Protein AF-A0A7C6W5B9-F1 (afdb_monomer)

pLDDT: mean 75.53, std 19.05, range [43.19, 97.75]

Solvent-accessible surface area (backbone atoms only — not comparable to full-atom values): 11614 Å² total; per-residue (Å²): 135,64,72,66,62,56,50,54,54,49,52,54,52,53,54,51,54,59,56,53,76,75,72,80,80,60,72,69,59,54,54,63,59,46,51,58,51,52,50,50,36,52,52,55,50,45,54,50,34,77,73,42,44,74,67,72,43,78,47,70,82,40,88,80,36,64,61,34,25,36,38,34,16,67,92,60,45,35,30,38,50,50,70,41,83,43,54,42,74,35,38,70,44,73,48,80,45,71,65,60,42,79,44,77,35,62,42,41,34,38,37,40,34,82,85,74,56,70,49,78,42,79,51,92,65,96,72,87,64,64,68,79,68,40,71,54,76,49,80,56,95,66,31,45,34,44,34,42,39,41,66,68,44,78,44,63,32,34,32,41,40,36,33,36,78,36,96,89,61,36,69,47,78,48,79,56,42,74,43,60,68,63,49,51,51,53,51,51,55,48,50,54,43,33,55,51,49,75,71,50,78,87,126

Structure (mmCIF, N/CA/C/O backbone):
data_AF-A0A7C6W5B9-F1
#
_entry.id   AF-A0A7C6W5B9-F1
#
loop_
_atom_site.group_PDB
_atom_site.id
_atom_site.type_symbol
_atom_site.label_atom_id
_atom_site.label_alt_id
_atom_site.label_comp_id
_atom_site.label_asym_id
_atom_site.label_entity_id
_atom_site.label_seq_id
_atom_site.pdbx_PDB_ins_code
_atom_site.Cartn_x
_atom_site.Cartn_y
_atom_site.Cartn_z
_atom_site.occupancy
_atom_site.B_iso_or_equiv
_atom_site.auth_seq_id
_atom_site.auth_comp_id
_atom_site.auth_asym_id
_atom_site.auth_atom_id
_atom_site.pdbx_PDB_model_num
ATOM 1 N N . MET A 1 1 ? 31.243 2.107 0.094 1.00 45.06 1 MET A N 1
ATOM 2 C CA . MET A 1 1 ? 30.749 2.304 1.477 1.00 45.06 1 MET A CA 1
ATOM 3 C C . MET A 1 1 ? 29.937 1.080 1.867 1.00 45.06 1 MET A C 1
ATOM 5 O O . MET A 1 1 ? 29.116 0.644 1.075 1.00 45.06 1 MET A O 1
ATOM 9 N N . ASN A 1 2 ? 30.247 0.467 3.009 1.00 43.19 2 ASN A N 1
ATOM 10 C CA . ASN A 1 2 ? 29.773 -0.868 3.385 1.00 43.19 2 ASN A CA 1
ATOM 11 C C . ASN A 1 2 ? 28.322 -0.805 3.909 1.00 43.19 2 ASN A C 1
ATOM 13 O O . ASN A 1 2 ? 28.041 0.011 4.788 1.00 43.19 2 ASN A O 1
ATOM 17 N N . GLY A 1 3 ? 27.411 -1.650 3.405 1.00 44.72 3 GLY A N 1
ATOM 18 C CA . GLY A 1 3 ? 25.963 -1.594 3.705 1.00 44.72 3 GLY A CA 1
ATOM 19 C C . GLY A 1 3 ? 25.601 -1.665 5.197 1.00 44.72 3 GLY A C 1
ATOM 20 O O . GLY A 1 3 ? 24.577 -1.133 5.619 1.00 44.72 3 GLY A O 1
ATOM 21 N N . LYS A 1 4 ? 26.498 -2.220 6.017 1.00 48.28 4 LYS A N 1
ATOM 22 C CA . LYS A 1 4 ? 26.360 -2.315 7.476 1.00 48.28 4 LYS A CA 1
ATOM 23 C C . LYS A 1 4 ? 26.426 -0.953 8.184 1.00 48.28 4 LYS A C 1
ATOM 25 O O . LYS A 1 4 ? 25.617 -0.671 9.059 1.00 48.28 4 LYS A O 1
ATOM 30 N N . ALA A 1 5 ? 27.317 -0.061 7.740 1.00 45.84 5 ALA A N 1
ATOM 31 C CA . ALA A 1 5 ? 27.456 1.282 8.315 1.00 45.84 5 ALA A CA 1
ATOM 32 C C . ALA A 1 5 ? 26.236 2.174 8.009 1.00 45.84 5 ALA A C 1
ATOM 34 O O . ALA A 1 5 ? 25.881 3.056 8.791 1.00 45.84 5 ALA A O 1
ATOM 35 N N . MET A 1 6 ? 25.568 1.921 6.879 1.00 47.66 6 MET A N 1
ATOM 36 C CA . MET A 1 6 ? 24.353 2.629 6.475 1.00 47.66 6 MET A CA 1
ATOM 37 C C . MET A 1 6 ? 23.135 2.190 7.301 1.00 47.66 6 MET A C 1
ATOM 39 O O . MET A 1 6 ? 22.340 3.037 7.704 1.00 47.66 6 MET A O 1
ATOM 43 N N . GLN A 1 7 ? 23.023 0.893 7.615 1.00 52.72 7 GLN A N 1
ATOM 44 C CA . GLN A 1 7 ? 21.987 0.371 8.514 1.00 52.72 7 GLN A CA 1
ATOM 45 C C . GLN A 1 7 ? 22.158 0.877 9.951 1.00 52.72 7 GLN A C 1
ATOM 47 O O . GLN A 1 7 ? 21.201 1.384 10.529 1.00 52.72 7 GLN A O 1
ATOM 52 N N . GLU A 1 8 ? 23.376 0.848 10.498 1.00 57.69 8 GLU A N 1
ATOM 53 C CA . GLU A 1 8 ? 23.636 1.321 11.866 1.00 57.69 8 GLU A CA 1
ATOM 54 C C . GLU A 1 8 ? 23.373 2.826 12.034 1.00 57.69 8 GLU A C 1
ATOM 56 O O . GLU A 1 8 ? 22.834 3.264 13.052 1.00 57.69 8 GLU A O 1
ATOM 61 N N . SER A 1 9 ? 23.714 3.635 11.025 1.00 53.25 9 SER A N 1
ATOM 62 C CA . SER A 1 9 ? 23.425 5.076 11.026 1.00 53.25 9 SER A CA 1
ATOM 63 C C . SER A 1 9 ? 21.913 5.355 10.975 1.00 53.25 9 SER A C 1
ATOM 65 O O . SER A 1 9 ? 21.396 6.216 11.692 1.00 53.25 9 SER A O 1
ATOM 67 N N . ARG A 1 10 ? 21.178 4.560 10.187 1.00 59.75 10 ARG A N 1
ATOM 68 C CA . ARG A 1 10 ? 19.718 4.636 10.048 1.00 59.75 10 ARG A CA 1
ATOM 69 C C . ARG A 1 10 ? 18.989 4.222 11.329 1.00 59.75 10 ARG A C 1
ATOM 71 O O . ARG A 1 10 ? 18.052 4.905 11.742 1.00 59.75 10 ARG A O 1
ATOM 78 N N . GLU A 1 11 ? 19.426 3.151 11.986 1.00 61.22 11 GLU A N 1
ATOM 79 C CA . GLU A 1 11 ? 18.837 2.689 13.249 1.00 61.22 11 GLU A CA 1
ATOM 80 C C . GLU A 1 11 ? 19.049 3.693 14.383 1.00 61.22 11 GLU A C 1
ATOM 82 O O . GLU A 1 11 ? 18.100 4.008 15.107 1.00 61.22 11 GLU A O 1
ATOM 87 N N . LYS A 1 12 ? 20.250 4.276 14.490 1.00 60.62 12 LYS A N 1
ATOM 88 C CA . LYS A 1 12 ? 20.545 5.323 15.479 1.00 60.62 12 LYS A CA 1
ATOM 89 C C . LYS A 1 12 ? 19.676 6.568 15.274 1.00 60.62 12 LYS A C 1
ATOM 91 O O . LYS A 1 12 ? 19.125 7.087 16.245 1.00 60.62 12 LYS A O 1
ATOM 96 N N . GLY A 1 13 ? 19.484 7.003 14.025 1.00 57.84 13 GLY A N 1
ATOM 97 C CA . GLY A 1 13 ? 18.608 8.135 13.702 1.00 57.84 13 GLY A CA 1
ATOM 98 C C . GLY A 1 13 ? 17.137 7.876 14.050 1.00 57.84 13 GLY A C 1
ATOM 99 O O . GLY A 1 13 ? 16.478 8.718 14.661 1.00 57.84 13 GLY A O 1
ATOM 100 N N . LEU A 1 14 ? 16.621 6.684 13.735 1.00 57.47 14 LEU A N 1
ATOM 101 C CA . LEU A 1 14 ? 15.233 6.308 14.028 1.00 57.47 14 LEU A CA 1
ATOM 102 C C . LEU A 1 14 ? 14.966 6.145 15.531 1.00 57.47 14 LEU A C 1
ATOM 104 O O . LEU A 1 14 ? 13.895 6.534 16.002 1.00 57.47 14 LEU A O 1
ATOM 108 N N . GLN A 1 15 ? 15.918 5.598 16.293 1.00 61.50 15 GLN A N 1
ATOM 109 C CA . GLN A 1 15 ? 15.801 5.480 17.751 1.00 61.50 15 GLN A CA 1
ATOM 110 C C . GLN A 1 15 ? 15.785 6.856 18.433 1.00 61.50 15 GLN A C 1
ATOM 112 O O . GLN A 1 15 ? 14.965 7.085 19.323 1.00 61.50 15 GLN A O 1
ATOM 117 N N . GLN A 1 16 ? 16.602 7.806 17.968 1.00 57.31 16 GLN A N 1
ATOM 118 C CA . GLN A 1 16 ? 16.617 9.169 18.510 1.00 57.31 16 GLN A CA 1
ATOM 119 C C . GLN A 1 16 ? 15.332 9.944 18.174 1.00 57.31 16 GLN A C 1
ATOM 121 O O . GLN A 1 16 ? 14.784 10.616 19.043 1.00 57.31 16 GLN A O 1
ATOM 126 N N . ILE A 1 17 ? 14.760 9.777 16.975 1.00 56.44 17 ILE A N 1
ATOM 127 C CA . ILE A 1 17 ? 13.457 10.378 16.618 1.00 56.44 17 ILE A CA 1
ATOM 128 C C . ILE A 1 17 ? 12.305 9.794 17.454 1.00 56.44 17 ILE A C 1
ATOM 130 O O . ILE A 1 17 ? 11.390 10.525 17.841 1.00 56.44 17 ILE A O 1
ATOM 134 N N . LYS A 1 18 ? 12.340 8.491 17.770 1.00 58.09 18 LYS A N 1
ATOM 135 C CA . LYS A 1 18 ? 11.359 7.866 18.675 1.00 58.09 18 LYS A CA 1
ATOM 136 C C . LYS A 1 18 ? 11.446 8.442 20.094 1.00 58.09 18 LYS A C 1
ATOM 138 O O . LYS A 1 18 ? 10.404 8.681 20.692 1.00 58.09 18 LYS A O 1
ATOM 143 N N . ALA A 1 19 ? 12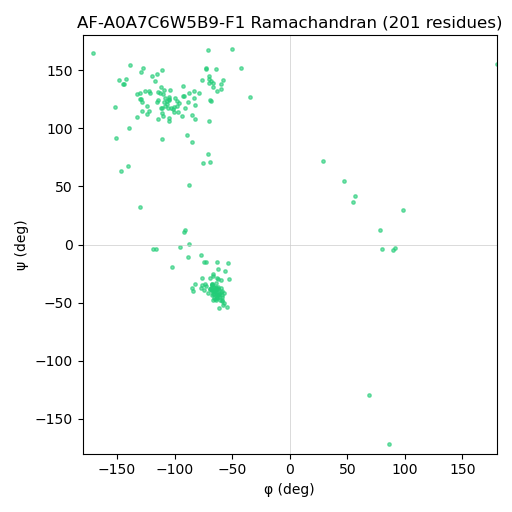.650 8.732 20.592 1.00 53.47 19 ALA A N 1
ATOM 144 C CA . ALA A 1 19 ? 12.842 9.407 21.877 1.00 53.47 19 ALA A CA 1
ATOM 145 C C . ALA A 1 19 ? 12.357 10.875 21.859 1.00 53.47 19 ALA A C 1
ATOM 147 O O . ALA A 1 19 ? 11.793 11.345 22.844 1.00 53.47 19 ALA A O 1
ATOM 148 N N . ILE A 1 20 ? 12.486 11.577 20.724 1.00 54.56 20 ILE A N 1
ATOM 149 C CA . ILE A 1 20 ? 12.030 12.970 20.545 1.00 54.56 20 ILE A CA 1
ATOM 150 C C . ILE A 1 20 ? 10.502 13.115 20.661 1.00 54.56 20 ILE A C 1
ATOM 152 O O . ILE A 1 20 ? 10.025 14.097 21.231 1.00 54.56 20 ILE A O 1
ATOM 156 N N . LYS A 1 21 ? 9.717 12.138 20.180 1.00 54.75 21 LYS A N 1
ATOM 157 C CA . LYS A 1 21 ? 8.243 12.162 20.297 1.00 54.75 21 LYS A CA 1
ATOM 158 C C . LYS A 1 21 ? 7.735 12.125 21.747 1.00 54.75 21 LYS A C 1
ATOM 160 O O . LYS A 1 21 ? 6.582 12.475 21.973 1.00 54.75 21 LYS A O 1
ATOM 165 N N . ASN A 1 22 ? 8.589 11.769 22.709 1.00 55.00 22 ASN A N 1
ATOM 166 C CA . ASN A 1 22 ? 8.241 11.685 24.129 1.00 55.00 22 ASN A CA 1
ATOM 167 C C . ASN A 1 22 ? 8.499 12.988 24.920 1.00 55.00 22 ASN A C 1
ATOM 169 O O . ASN A 1 22 ? 8.357 12.984 26.138 1.00 55.00 22 ASN A O 1
ATOM 173 N N . GLY A 1 23 ? 8.787 14.112 24.244 1.00 53.09 23 GLY A N 1
ATOM 174 C CA . GLY A 1 23 ? 8.420 15.437 24.766 1.00 53.09 23 GLY A CA 1
ATOM 175 C C . GLY A 1 23 ? 9.480 16.266 25.497 1.00 53.09 23 GLY A C 1
ATOM 176 O O . GLY A 1 23 ? 9.105 17.086 26.332 1.00 53.09 23 GLY A O 1
ATOM 177 N N . THR A 1 24 ? 10.776 16.142 25.183 1.00 52.53 24 THR A N 1
ATOM 178 C CA . THR A 1 24 ? 11.797 16.946 25.893 1.00 52.53 24 THR A CA 1
ATOM 179 C C . THR A 1 24 ? 13.001 17.354 25.033 1.00 52.53 24 THR A C 1
ATOM 181 O O . THR A 1 24 ? 14.118 16.957 25.333 1.00 52.53 24 THR A O 1
ATOM 184 N N . TYR A 1 25 ? 12.835 18.158 23.971 1.00 52.78 25 TYR A N 1
ATOM 185 C CA . TYR A 1 25 ? 13.999 18.659 23.207 1.00 52.78 25 TYR A CA 1
ATOM 186 C C . TYR A 1 25 ? 13.872 20.106 22.701 1.00 52.78 25 TYR A C 1
ATOM 188 O O . TYR A 1 25 ? 12.803 20.546 22.283 1.00 52.78 25 TYR A O 1
ATOM 196 N N . LYS A 1 26 ? 14.999 20.841 22.735 1.00 55.78 26 LYS A N 1
ATOM 197 C CA . LYS A 1 26 ? 15.154 22.220 22.232 1.00 55.78 26 LYS A CA 1
ATOM 198 C C . LYS A 1 26 ? 15.250 22.224 20.697 1.00 55.78 26 LYS A C 1
ATOM 200 O O . LYS A 1 26 ? 15.905 21.371 20.103 1.00 55.78 26 LYS A O 1
ATOM 205 N N . GLU A 1 27 ? 14.633 23.212 20.051 1.00 48.53 27 GLU A N 1
ATOM 206 C CA . GLU A 1 27 ? 14.457 23.325 18.588 1.00 48.53 27 GLU A CA 1
ATOM 207 C C . GLU A 1 27 ? 15.756 23.188 17.756 1.00 48.53 27 GLU A C 1
ATOM 209 O O . GLU A 1 27 ? 15.744 22.691 16.627 1.00 48.53 27 GLU A O 1
ATOM 214 N N . THR A 1 28 ? 16.901 23.585 18.312 1.00 48.34 28 THR A N 1
ATOM 215 C CA . THR A 1 28 ? 18.229 23.464 17.691 1.00 48.34 28 THR A CA 1
ATOM 216 C C . THR A 1 28 ? 18.700 22.018 17.536 1.00 48.34 28 THR A C 1
ATOM 218 O O . THR A 1 28 ? 19.258 21.674 16.494 1.00 48.34 28 THR A O 1
ATOM 221 N N . GLU A 1 29 ? 18.435 21.149 18.512 1.00 50.84 29 GLU A N 1
ATOM 222 C CA . GLU A 1 29 ? 18.808 19.728 18.446 1.00 50.84 29 GLU A CA 1
ATOM 223 C C . GLU A 1 29 ? 17.908 18.971 17.462 1.00 50.84 29 GLU A C 1
ATOM 225 O O . GLU A 1 29 ? 18.395 18.166 16.668 1.00 50.84 29 GLU A O 1
ATOM 230 N N . TYR A 1 30 ? 16.621 19.328 17.387 1.00 52.91 30 TYR A N 1
ATOM 231 C CA . TYR A 1 30 ? 15.712 18.810 16.360 1.00 52.91 30 TYR A CA 1
ATOM 232 C C . TYR A 1 30 ? 16.203 19.138 14.941 1.00 52.91 30 TYR A C 1
ATOM 234 O O . TYR A 1 30 ? 16.235 18.265 14.070 1.00 52.91 30 TYR A O 1
ATOM 242 N N . LYS A 1 31 ? 16.644 20.380 14.697 1.00 54.28 31 LYS A N 1
ATOM 243 C CA . LYS A 1 31 ? 17.213 20.802 13.402 1.00 54.28 31 LYS A CA 1
ATOM 244 C C . LYS A 1 31 ? 18.511 20.055 13.067 1.00 54.28 31 LYS A C 1
ATOM 246 O O . LYS A 1 31 ? 18.766 19.781 11.897 1.00 54.28 31 LYS A O 1
ATOM 251 N N . MET A 1 32 ? 19.317 19.700 14.067 1.00 53.91 32 MET A N 1
ATOM 252 C CA . MET A 1 32 ? 20.585 18.990 13.869 1.00 53.91 32 MET A CA 1
ATOM 253 C C . MET A 1 32 ? 20.388 17.497 13.558 1.00 53.91 32 MET A C 1
ATOM 255 O O . MET A 1 32 ? 21.118 16.961 12.731 1.00 53.91 32 MET A O 1
ATOM 259 N N . VAL A 1 33 ? 19.370 16.853 14.142 1.00 57.16 33 VAL A N 1
ATOM 260 C CA . VAL A 1 33 ? 19.027 15.434 13.902 1.00 57.16 33 VAL A CA 1
ATOM 261 C C . VAL A 1 33 ? 18.182 15.242 12.631 1.00 57.16 33 VAL A C 1
ATOM 263 O O . VAL A 1 33 ? 18.349 14.258 11.911 1.00 57.16 33 VAL A O 1
ATOM 266 N N . SER A 1 34 ? 17.303 16.191 12.296 1.00 58.12 34 SER A N 1
ATOM 267 C CA . SER A 1 34 ? 16.452 16.117 11.093 1.00 58.12 34 SER A CA 1
ATOM 268 C C . SER A 1 34 ? 17.211 16.369 9.787 1.00 58.12 34 SER A C 1
ATOM 270 O O . SER A 1 34 ? 16.910 15.731 8.781 1.00 58.12 34 SER A O 1
ATOM 272 N N . ARG A 1 35 ? 18.229 17.241 9.782 1.00 60.31 35 ARG A N 1
ATOM 273 C CA . ARG A 1 35 ? 19.073 17.517 8.602 1.00 60.31 35 ARG A CA 1
ATOM 274 C C . ARG A 1 35 ? 19.713 16.266 7.978 1.00 60.31 35 ARG A C 1
ATOM 276 O O . ARG A 1 35 ? 19.517 16.064 6.778 1.00 60.31 35 ARG A O 1
ATOM 283 N N . PRO A 1 36 ? 20.440 15.411 8.724 1.00 62.09 36 PRO A N 1
ATOM 284 C CA . PRO A 1 36 ? 21.018 14.198 8.158 1.00 62.09 36 PRO A CA 1
ATOM 285 C C . PRO A 1 36 ? 19.932 13.217 7.703 1.00 62.09 36 PRO A C 1
ATOM 287 O O . PRO A 1 36 ? 20.059 12.641 6.627 1.00 62.09 36 PRO A O 1
ATOM 290 N N . TYR A 1 37 ? 18.822 13.094 8.437 1.00 62.19 37 TYR A N 1
ATOM 291 C CA . TYR A 1 37 ? 17.696 12.242 8.040 1.00 62.19 37 TYR A CA 1
ATOM 292 C C . TYR A 1 37 ? 17.077 12.674 6.697 1.00 62.19 37 TYR A C 1
ATOM 294 O O . TYR A 1 37 ? 16.932 11.857 5.790 1.00 62.19 37 TYR A O 1
ATOM 302 N N . ILE A 1 38 ? 16.810 13.974 6.525 1.00 70.12 38 ILE A N 1
ATOM 303 C CA . ILE A 1 38 ? 16.313 14.545 5.264 1.00 70.12 38 ILE A CA 1
ATOM 304 C C . ILE A 1 38 ? 17.336 14.352 4.138 1.00 70.12 38 ILE A C 1
ATOM 306 O O . ILE A 1 38 ? 16.943 14.038 3.018 1.00 70.12 38 ILE A O 1
ATOM 310 N N . SER A 1 39 ? 18.638 14.482 4.421 1.00 75.19 39 SER A N 1
ATOM 311 C CA . SER A 1 39 ? 19.681 14.255 3.409 1.00 75.19 39 SER A CA 1
ATOM 312 C C . SER A 1 39 ? 19.790 12.793 2.963 1.00 75.19 39 SER A C 1
ATOM 314 O O . SER A 1 39 ? 20.033 12.525 1.790 1.00 75.19 39 SER A O 1
ATOM 316 N N . VAL A 1 40 ? 19.572 11.835 3.871 1.00 82.00 40 VAL A N 1
ATOM 317 C CA . VAL A 1 40 ? 19.567 10.405 3.535 1.00 82.00 40 VAL A CA 1
ATOM 318 C C . VAL A 1 40 ? 18.323 10.065 2.723 1.00 82.00 40 VAL A C 1
ATOM 320 O O . VAL A 1 40 ? 18.426 9.346 1.729 1.00 82.00 40 VAL A O 1
ATOM 323 N N . TYR A 1 41 ? 17.165 10.610 3.106 1.00 85.88 41 TYR A N 1
ATOM 324 C CA . TYR A 1 41 ? 15.931 10.484 2.337 1.00 85.88 41 TYR A CA 1
ATOM 325 C C . TYR A 1 41 ? 16.100 11.029 0.916 1.00 85.88 41 TYR A C 1
ATOM 327 O O . TYR A 1 41 ? 15.844 10.308 -0.046 1.00 85.88 41 TYR A O 1
ATOM 335 N N . SER A 1 42 ? 16.584 12.265 0.766 1.00 85.62 42 SER A N 1
ATOM 336 C CA . SER A 1 42 ? 16.725 12.897 -0.547 1.00 85.62 42 SER A CA 1
ATOM 337 C C . SER A 1 42 ? 17.740 12.173 -1.431 1.00 85.62 42 SER A C 1
ATOM 339 O O . SER A 1 42 ? 17.463 11.960 -2.609 1.00 85.62 42 SER A O 1
ATOM 341 N N . ALA A 1 43 ? 18.865 11.719 -0.868 1.00 87.25 43 ALA A N 1
ATOM 342 C CA . ALA A 1 43 ? 19.846 10.915 -1.591 1.00 87.25 43 ALA A CA 1
ATOM 343 C C . ALA A 1 43 ? 19.258 9.569 -2.042 1.00 87.25 43 ALA A C 1
ATOM 345 O O . ALA A 1 43 ? 19.392 9.193 -3.203 1.00 87.25 43 ALA A O 1
ATOM 346 N N . SER A 1 44 ? 18.555 8.866 -1.152 1.00 88.00 44 SER A N 1
ATOM 347 C CA . SER A 1 44 ? 17.940 7.571 -1.471 1.00 88.00 44 SER A CA 1
ATOM 348 C C . SER A 1 44 ? 16.824 7.718 -2.509 1.00 88.00 44 SER A C 1
ATOM 350 O O . SER A 1 44 ? 16.725 6.922 -3.438 1.00 88.00 44 SER A O 1
ATOM 352 N N . ARG A 1 45 ? 16.019 8.781 -2.406 1.00 90.75 45 ARG A N 1
ATOM 353 C CA . ARG A 1 45 ? 14.975 9.099 -3.383 1.00 90.75 45 ARG A CA 1
ATOM 354 C C . ARG A 1 45 ? 15.582 9.459 -4.735 1.00 90.75 45 ARG A C 1
ATOM 356 O O . ARG A 1 45 ? 15.080 9.005 -5.756 1.00 90.75 45 ARG A O 1
ATOM 363 N N . LYS A 1 46 ? 16.692 10.204 -4.748 1.00 91.69 46 LYS A N 1
ATOM 364 C CA . LYS A 1 46 ? 17.438 10.502 -5.973 1.00 91.69 46 LYS A CA 1
ATOM 365 C C . LYS A 1 46 ? 17.925 9.228 -6.665 1.00 91.69 46 LYS A C 1
ATOM 367 O O . LYS A 1 46 ? 17.785 9.135 -7.873 1.00 91.69 46 LYS A O 1
ATOM 372 N N . VAL A 1 47 ? 18.405 8.226 -5.923 1.00 93.38 47 VAL A N 1
ATOM 373 C CA . VAL A 1 47 ? 18.792 6.927 -6.507 1.00 93.38 47 VAL A CA 1
ATOM 374 C C . VAL A 1 47 ? 17.618 6.255 -7.227 1.00 93.38 47 VAL A C 1
ATOM 376 O O . VAL A 1 47 ? 17.811 5.700 -8.305 1.00 93.38 47 VAL A O 1
ATOM 379 N N . LEU A 1 48 ? 16.402 6.319 -6.673 1.00 94.00 48 LEU A N 1
ATOM 380 C CA . LEU A 1 48 ? 15.213 5.780 -7.344 1.00 94.00 48 LEU A CA 1
ATOM 381 C C . LE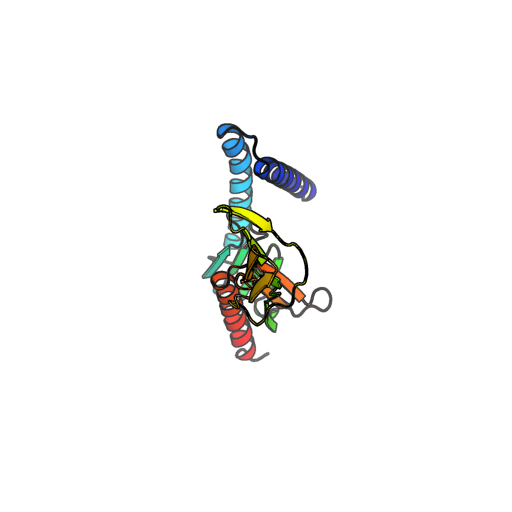U A 1 48 ? 14.874 6.559 -8.619 1.00 94.00 48 LEU A C 1
ATOM 383 O O . LEU A 1 48 ? 14.587 5.939 -9.636 1.00 94.00 48 LEU A O 1
ATOM 387 N N . ILE A 1 49 ? 14.953 7.891 -8.581 1.00 94.94 49 ILE A N 1
ATOM 388 C CA . ILE A 1 49 ? 14.680 8.752 -9.743 1.00 94.94 49 ILE A CA 1
ATOM 389 C C . ILE A 1 49 ? 15.713 8.526 -10.846 1.00 94.94 49 ILE A C 1
ATOM 391 O O . ILE A 1 49 ? 15.355 8.313 -12.000 1.00 94.94 49 ILE A O 1
ATOM 395 N N . ASP A 1 50 ? 16.997 8.496 -10.490 1.00 95.19 50 ASP A N 1
ATOM 396 C CA . ASP A 1 50 ? 18.084 8.252 -11.437 1.00 95.19 50 ASP A CA 1
ATOM 397 C C . ASP A 1 50 ? 17.956 6.846 -12.073 1.00 95.19 50 ASP A C 1
ATOM 399 O O . ASP A 1 50 ? 18.354 6.646 -13.219 1.00 95.19 50 ASP A O 1
ATOM 403 N N . LYS A 1 51 ? 17.371 5.870 -11.356 1.00 95.50 51 LYS A N 1
ATOM 404 C CA . LYS A 1 51 ? 17.161 4.492 -11.837 1.00 95.50 51 LYS A CA 1
ATOM 405 C C . LYS A 1 51 ? 15.888 4.312 -12.673 1.00 95.50 51 LYS A C 1
ATOM 407 O O . LYS A 1 51 ? 15.903 3.547 -13.634 1.00 95.50 51 LYS A O 1
ATOM 412 N N . TYR A 1 52 ? 14.785 4.949 -12.285 1.00 96.44 52 TYR A N 1
ATOM 413 C CA . TYR A 1 52 ? 13.441 4.659 -12.804 1.00 96.44 52 TYR A CA 1
ATOM 414 C C . TYR A 1 52 ? 12.761 5.825 -13.518 1.00 96.44 52 TYR A C 1
ATOM 416 O O . TYR A 1 52 ? 11.686 5.626 -14.093 1.00 96.44 52 TYR A O 1
ATOM 424 N N . GLY A 1 53 ? 13.396 6.996 -13.527 1.00 95.19 53 GLY A N 1
ATOM 425 C CA . GLY A 1 53 ? 12.856 8.242 -14.052 1.00 95.19 53 GLY A CA 1
ATOM 426 C C . GLY A 1 53 ? 12.017 9.002 -13.026 1.00 95.19 53 GLY A C 1
ATOM 427 O O . GLY A 1 53 ? 11.959 8.659 -11.844 1.00 95.19 53 GLY A O 1
ATOM 428 N N . GLU A 1 54 ? 11.355 10.058 -13.492 1.00 95.69 54 GLU A N 1
ATOM 429 C CA . GLU A 1 54 ? 10.485 10.866 -12.639 1.00 95.69 54 GLU A CA 1
ATOM 430 C C . GLU A 1 54 ? 9.255 10.065 -12.165 1.00 95.69 54 GLU A C 1
ATOM 432 O O . GLU A 1 54 ? 8.622 9.371 -12.970 1.00 95.69 54 GLU A O 1
ATOM 437 N N . PRO A 1 55 ? 8.883 10.149 -10.873 1.00 96.38 55 PRO A N 1
ATOM 438 C CA . PRO A 1 55 ? 7.680 9.512 -10.361 1.00 96.38 55 PRO A CA 1
ATOM 439 C C . PRO A 1 55 ? 6.414 10.083 -10.998 1.00 96.38 55 PRO A C 1
ATOM 441 O O . PRO A 1 55 ? 6.189 11.292 -10.986 1.00 96.38 55 PRO A O 1
ATOM 444 N N . THR A 1 56 ? 5.520 9.207 -11.443 1.00 97.06 56 THR A N 1
ATOM 445 C CA . THR A 1 56 ? 4.179 9.591 -11.909 1.00 97.06 56 THR A CA 1
ATOM 446 C C . THR A 1 56 ? 3.253 9.891 -10.733 1.00 97.06 56 THR A C 1
ATOM 448 O O . THR A 1 56 ? 2.414 10.787 -10.790 1.00 97.06 56 THR A O 1
ATOM 451 N N . LYS A 1 57 ? 3.392 9.123 -9.648 1.00 96.50 57 LYS A N 1
ATOM 452 C CA . LYS A 1 57 ? 2.595 9.275 -8.429 1.00 96.50 57 LYS A CA 1
ATOM 453 C C . LYS A 1 57 ? 3.460 8.974 -7.213 1.00 96.50 57 LYS A C 1
ATOM 455 O O . LYS A 1 57 ? 4.249 8.033 -7.222 1.00 96.50 57 LYS A O 1
ATOM 460 N N . THR A 1 58 ? 3.312 9.775 -6.165 1.00 96.31 58 THR A N 1
ATOM 461 C CA . THR A 1 58 ? 3.909 9.539 -4.846 1.00 96.31 58 THR A CA 1
ATOM 462 C C . THR A 1 58 ? 2.810 9.680 -3.801 1.00 96.31 58 THR A C 1
ATOM 464 O O . THR A 1 58 ? 2.071 10.661 -3.833 1.00 96.31 58 THR A O 1
ATOM 467 N N . ILE A 1 59 ? 2.698 8.703 -2.907 1.00 95.25 59 ILE A N 1
ATOM 468 C CA . ILE A 1 59 ? 1.784 8.702 -1.764 1.00 95.25 59 ILE A CA 1
ATOM 469 C C . ILE A 1 59 ? 2.639 8.497 -0.513 1.00 95.25 59 ILE A C 1
ATOM 471 O O . ILE A 1 59 ? 3.318 7.476 -0.392 1.00 95.25 59 ILE A O 1
ATOM 475 N N . SER A 1 60 ? 2.620 9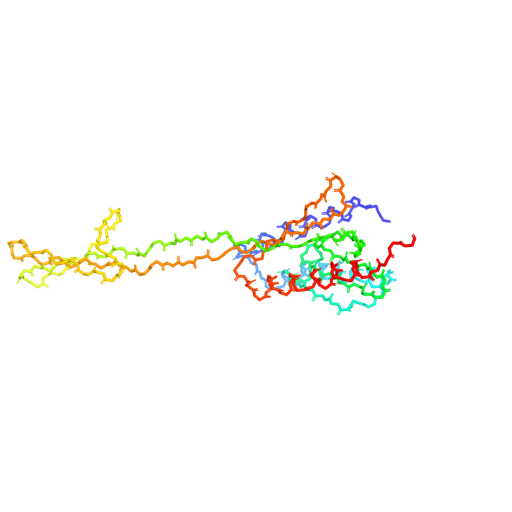.456 0.409 1.00 92.62 60 SER A N 1
ATOM 476 C CA . SER A 1 60 ? 3.409 9.403 1.644 1.00 92.62 60 SER A CA 1
ATOM 477 C C . SER A 1 60 ? 2.510 9.097 2.837 1.00 92.62 60 SER A C 1
ATOM 479 O O . SER A 1 60 ? 1.657 9.903 3.190 1.00 92.62 60 SER A O 1
ATOM 481 N N . LEU A 1 61 ? 2.745 7.963 3.500 1.00 89.06 61 LEU A N 1
ATOM 482 C CA . LEU A 1 61 ? 2.118 7.627 4.782 1.00 89.06 61 LEU A CA 1
ATOM 483 C C . LEU A 1 61 ? 2.775 8.407 5.927 1.00 89.06 61 LEU A C 1
ATOM 485 O O . LEU A 1 61 ? 2.156 8.711 6.945 1.00 89.06 61 LEU A O 1
ATOM 489 N N . LYS A 1 62 ? 4.060 8.736 5.765 1.00 84.94 62 LYS A N 1
ATOM 490 C CA . LYS A 1 62 ? 4.821 9.573 6.688 1.00 84.94 62 LYS A CA 1
ATOM 491 C C . LYS A 1 62 ? 5.813 10.422 5.905 1.00 84.94 62 LYS A C 1
ATOM 493 O O . LYS A 1 62 ? 6.465 9.943 4.985 1.00 84.94 62 LYS A O 1
ATOM 498 N N . ALA A 1 63 ? 5.937 11.686 6.299 1.00 78.06 63 ALA A N 1
ATOM 499 C CA . ALA A 1 63 ? 6.808 12.635 5.620 1.00 78.06 63 ALA A CA 1
ATOM 500 C C . ALA A 1 63 ? 8.280 12.185 5.618 1.00 78.06 63 ALA A C 1
ATOM 502 O O . ALA A 1 63 ? 8.834 11.831 6.667 1.00 78.06 63 ALA A O 1
ATOM 503 N N . SER A 1 64 ? 8.909 12.282 4.444 1.00 77.62 64 SER A N 1
ATOM 504 C CA . SER A 1 64 ? 10.343 12.063 4.225 1.00 77.62 64 SER A CA 1
ATOM 505 C C . SER A 1 64 ? 10.830 10.682 4.676 1.00 77.62 64 SER A C 1
ATOM 507 O O . SER A 1 64 ? 11.877 10.559 5.314 1.00 77.62 64 SER A O 1
ATOM 509 N N . ASP A 1 65 ? 10.056 9.635 4.399 1.00 84.44 65 ASP A N 1
ATOM 510 C CA . ASP A 1 65 ? 10.359 8.272 4.834 1.00 84.44 65 ASP A CA 1
ATOM 511 C C . ASP A 1 65 ? 10.025 7.276 3.718 1.00 84.44 65 ASP A C 1
ATOM 513 O O . ASP A 1 65 ? 8.871 6.911 3.522 1.00 84.44 65 ASP A O 1
ATOM 517 N N . LEU A 1 66 ? 11.046 6.820 2.981 1.00 87.12 66 LEU A N 1
ATOM 518 C CA . LEU A 1 66 ? 10.864 5.875 1.868 1.00 87.12 66 LEU A CA 1
ATOM 519 C C . LEU A 1 66 ? 10.285 4.524 2.313 1.00 87.12 66 LEU A C 1
ATOM 521 O O . LEU A 1 66 ? 9.713 3.801 1.501 1.00 87.12 66 LEU A O 1
ATOM 525 N N . GLU A 1 67 ? 10.412 4.169 3.591 1.00 88.75 67 GLU A N 1
ATOM 526 C CA . GLU A 1 67 ? 9.802 2.961 4.161 1.00 88.75 67 GLU A CA 1
ATOM 527 C C . GLU A 1 67 ? 8.303 3.144 4.422 1.00 88.75 67 GLU A C 1
ATOM 529 O O . GLU A 1 67 ? 7.599 2.198 4.763 1.00 88.75 67 GLU A O 1
ATOM 534 N N . GLN A 1 68 ? 7.811 4.372 4.284 1.00 90.75 68 GLN A N 1
ATOM 535 C CA . GLN A 1 68 ? 6.431 4.796 4.489 1.00 90.75 68 GLN A CA 1
ATOM 536 C C . GLN A 1 68 ? 5.947 5.612 3.280 1.00 90.75 68 GLN A C 1
ATOM 538 O O . GLN A 1 68 ? 5.135 6.525 3.415 1.00 90.75 68 GLN A O 1
ATOM 543 N N . GLU A 1 69 ? 6.450 5.285 2.089 1.00 93.56 69 GLU A N 1
ATOM 544 C CA . GLU A 1 69 ? 6.043 5.884 0.821 1.00 93.56 69 GLU A CA 1
ATOM 545 C C . GLU A 1 69 ? 5.707 4.808 -0.209 1.00 93.56 69 GLU A C 1
ATOM 547 O O . GLU A 1 69 ? 6.302 3.727 -0.240 1.00 93.56 69 GLU A O 1
ATOM 552 N N . ILE A 1 70 ? 4.763 5.149 -1.080 1.00 96.75 70 ILE A N 1
ATOM 553 C CA . ILE A 1 70 ? 4.445 4.416 -2.297 1.00 96.75 70 ILE A CA 1
ATOM 554 C C . ILE A 1 70 ? 4.775 5.325 -3.474 1.00 96.75 70 ILE A C 1
ATOM 556 O O . ILE A 1 70 ? 4.254 6.436 -3.568 1.00 96.75 70 ILE A O 1
ATOM 560 N N . ILE A 1 71 ? 5.647 4.872 -4.370 1.00 97.44 71 ILE A N 1
ATOM 561 C CA . ILE A 1 71 ? 6.128 5.664 -5.503 1.00 97.44 71 ILE A CA 1
ATOM 562 C C . ILE A 1 71 ? 5.953 4.849 -6.778 1.00 97.44 71 ILE A C 1
ATOM 564 O O . ILE A 1 71 ? 6.582 3.807 -6.944 1.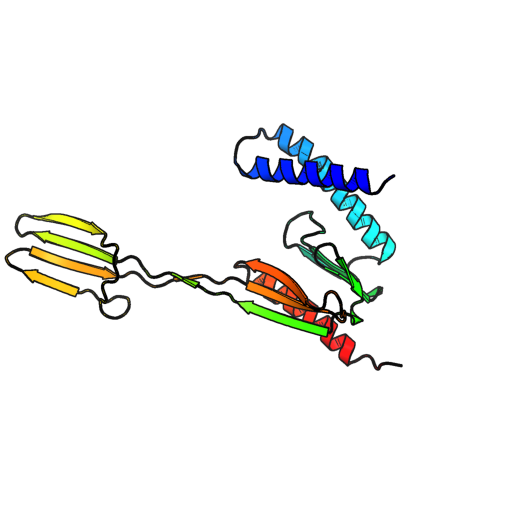00 97.44 71 ILE A O 1
ATOM 568 N N . ALA A 1 72 ? 5.097 5.320 -7.680 1.00 97.62 72 ALA A N 1
ATOM 569 C CA . ALA A 1 72 ? 4.845 4.677 -8.961 1.00 97.62 72 ALA A CA 1
ATOM 570 C C . ALA A 1 72 ? 5.631 5.376 -10.075 1.00 97.62 72 ALA A C 1
ATOM 572 O O . ALA A 1 72 ? 5.487 6.583 -10.286 1.00 97.62 72 ALA A O 1
ATOM 573 N N . PHE A 1 73 ? 6.417 4.595 -10.811 1.00 97.50 73 PHE A N 1
ATOM 574 C CA . PHE A 1 73 ? 7.187 5.024 -11.972 1.00 97.50 73 PHE A CA 1
ATOM 575 C C . PHE A 1 73 ? 6.574 4.382 -13.220 1.00 97.50 73 PHE A C 1
ATOM 577 O O . PHE A 1 73 ? 6.910 3.257 -13.592 1.00 97.50 73 PHE A O 1
ATOM 584 N N . GLU A 1 74 ? 5.618 5.071 -13.850 1.00 93.88 74 GLU A N 1
ATOM 585 C CA . GLU A 1 74 ? 4.851 4.508 -14.970 1.00 93.88 74 GLU A CA 1
ATOM 586 C C . GLU A 1 74 ? 5.741 4.180 -16.173 1.00 93.88 74 GLU A C 1
ATOM 588 O O . GLU A 1 74 ? 5.617 3.099 -16.746 1.00 93.88 74 GLU A O 1
ATOM 593 N N . ALA A 1 75 ? 6.678 5.072 -16.512 1.00 92.88 75 ALA A N 1
ATOM 594 C CA . ALA A 1 75 ? 7.560 4.913 -17.668 1.00 92.88 75 ALA A CA 1
ATOM 595 C C . ALA A 1 75 ? 8.421 3.639 -17.593 1.00 92.88 75 ALA A C 1
ATOM 597 O O . ALA A 1 75 ? 8.630 2.973 -18.604 1.00 92.88 75 ALA A O 1
ATOM 598 N N . SER A 1 76 ? 8.886 3.276 -16.395 1.00 95.56 76 SER A N 1
ATOM 599 C CA . SER A 1 76 ? 9.705 2.080 -16.160 1.00 95.56 76 SER A CA 1
ATOM 600 C C . SER A 1 76 ? 8.894 0.861 -15.706 1.00 95.56 76 SER A C 1
ATOM 602 O O . SER A 1 76 ? 9.466 -0.215 -15.540 1.00 95.56 76 SER A O 1
ATOM 604 N N . LYS A 1 77 ? 7.570 0.995 -15.529 1.00 96.12 77 LYS A N 1
ATOM 605 C CA . LYS A 1 77 ? 6.670 -0.049 -15.001 1.00 96.12 77 LYS A CA 1
ATOM 606 C C . LYS A 1 77 ? 7.122 -0.593 -13.636 1.00 96.12 77 LYS A C 1
ATOM 608 O O . LYS A 1 77 ? 6.982 -1.784 -13.347 1.00 96.12 77 LYS A O 1
ATOM 613 N N . ARG A 1 78 ? 7.672 0.278 -12.785 1.00 97.62 78 ARG A N 1
ATOM 614 C CA . ARG A 1 78 ? 8.164 -0.062 -11.439 1.00 97.62 78 ARG A CA 1
ATOM 615 C C . ARG A 1 78 ? 7.350 0.635 -10.368 1.00 97.62 78 ARG A C 1
ATOM 617 O O . ARG A 1 78 ? 6.905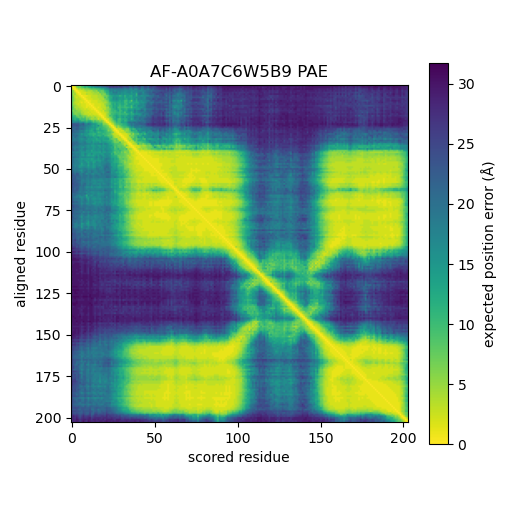 1.769 -10.548 1.00 97.62 78 ARG A O 1
ATOM 624 N N . ILE A 1 79 ? 7.191 -0.024 -9.229 1.00 97.75 79 ILE A N 1
ATOM 625 C CA . ILE A 1 79 ? 6.565 0.572 -8.055 1.00 97.75 79 ILE A CA 1
ATOM 626 C C . ILE A 1 79 ? 7.404 0.297 -6.811 1.00 97.75 79 ILE A C 1
ATOM 628 O O . ILE A 1 79 ? 7.793 -0.833 -6.526 1.00 97.75 79 ILE A O 1
ATOM 632 N N . TRP A 1 80 ? 7.683 1.361 -6.069 1.00 97.19 80 TRP A N 1
ATOM 633 C CA . TRP A 1 80 ? 8.242 1.295 -4.731 1.00 97.19 80 TRP A CA 1
ATOM 634 C C . TRP A 1 80 ? 7.094 1.281 -3.729 1.00 97.19 80 TRP A C 1
ATOM 636 O O . TRP A 1 80 ? 6.230 2.154 -3.788 1.00 97.19 80 TRP A O 1
ATOM 646 N N . ILE A 1 81 ? 7.068 0.317 -2.816 1.00 96.06 81 ILE A N 1
ATOM 647 C CA . ILE A 1 81 ? 6.035 0.196 -1.789 1.00 96.06 81 ILE A CA 1
ATOM 648 C C . ILE A 1 81 ? 6.718 -0.050 -0.447 1.00 96.06 81 ILE A C 1
ATOM 650 O O . ILE A 1 81 ? 7.272 -1.125 -0.219 1.00 96.06 81 ILE A O 1
ATOM 654 N N . CYS A 1 82 ? 6.678 0.947 0.439 1.00 93.00 82 CYS A N 1
ATOM 655 C CA . CYS A 1 82 ? 7.141 0.854 1.826 1.00 93.00 82 CYS A CA 1
ATOM 656 C C . CYS A 1 82 ? 8.524 0.191 1.966 1.00 93.00 82 CYS A C 1
ATOM 658 O O . CYS A 1 82 ? 8.679 -0.807 2.670 1.00 93.00 82 CYS A O 1
ATOM 660 N N . GLY A 1 83 ? 9.523 0.717 1.252 1.00 91.38 83 GLY A N 1
ATOM 661 C CA . GLY A 1 83 ? 10.904 0.226 1.329 1.00 91.38 83 GLY A CA 1
ATOM 662 C C . GLY A 1 83 ? 11.263 -0.888 0.343 1.00 91.38 83 GLY A C 1
ATOM 663 O O . GLY A 1 83 ? 12.419 -1.311 0.288 1.00 91.38 83 GLY A O 1
ATOM 664 N N . LYS A 1 84 ? 10.291 -1.389 -0.425 1.00 93.81 84 LYS A N 1
ATOM 665 C CA . LYS A 1 84 ? 10.466 -2.529 -1.329 1.00 93.81 84 LYS A CA 1
ATOM 666 C C . LYS A 1 84 ? 10.185 -2.140 -2.771 1.00 93.81 84 LYS A C 1
ATOM 668 O O . LYS A 1 84 ? 9.305 -1.335 -3.051 1.00 93.81 84 LYS A O 1
ATOM 673 N N . ASP A 1 85 ? 10.929 -2.746 -3.680 1.00 95.12 85 ASP A N 1
ATOM 674 C CA . ASP A 1 85 ? 10.903 -2.458 -5.109 1.00 95.12 85 ASP A CA 1
ATOM 675 C C . ASP A 1 85 ? 10.262 -3.622 -5.871 1.00 95.12 85 ASP A C 1
ATOM 677 O O . ASP A 1 85 ? 10.750 -4.751 -5.792 1.00 95.12 85 ASP A O 1
ATOM 681 N N . PHE A 1 86 ? 9.194 -3.348 -6.619 1.00 96.06 86 PHE A N 1
ATOM 682 C CA . PHE A 1 86 ? 8.406 -4.348 -7.338 1.00 96.06 86 PHE A CA 1
ATOM 683 C C . PHE A 1 86 ? 8.238 -3.987 -8.813 1.00 96.06 86 PHE A C 1
ATOM 685 O O . PHE A 1 86 ? 8.211 -2.810 -9.194 1.00 96.06 86 PHE A O 1
ATOM 692 N N . SER A 1 87 ? 8.084 -5.010 -9.658 1.00 96.56 87 SER A N 1
ATOM 693 C CA . SER A 1 87 ? 7.491 -4.797 -10.975 1.00 96.56 87 SER A CA 1
ATOM 694 C C . SER A 1 87 ? 6.009 -4.493 -10.795 1.00 96.56 87 SER A C 1
ATOM 696 O O . SER A 1 87 ? 5.346 -5.107 -9.962 1.00 96.56 87 SER A O 1
ATOM 698 N N . MET A 1 88 ? 5.453 -3.586 -11.598 1.00 96.19 88 MET A N 1
ATOM 699 C CA . MET A 1 88 ? 4.002 -3.377 -11.605 1.00 96.19 88 MET A CA 1
ATOM 700 C C . MET A 1 88 ? 3.245 -4.655 -11.988 1.00 96.19 88 MET A C 1
ATOM 702 O O . MET A 1 88 ? 2.154 -4.876 -11.472 1.00 96.19 88 MET A O 1
ATOM 706 N N . ASN A 1 89 ? 3.840 -5.516 -12.820 1.00 95.00 89 ASN A N 1
ATOM 707 C CA . ASN A 1 89 ? 3.258 -6.805 -13.211 1.00 95.00 89 ASN A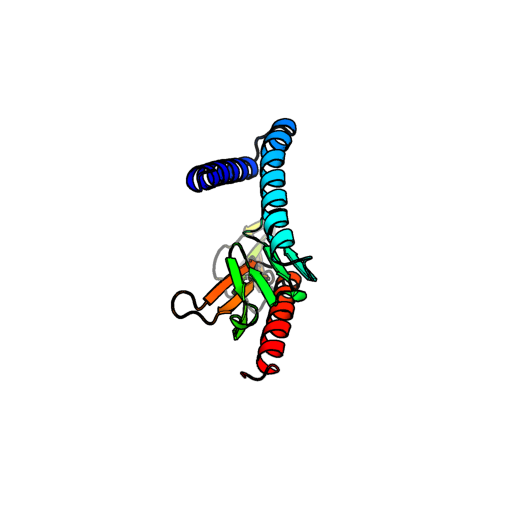 CA 1
ATOM 708 C C . ASN A 1 89 ? 3.149 -7.793 -12.043 1.00 95.00 89 ASN A C 1
ATOM 710 O O . ASN A 1 89 ? 2.250 -8.628 -12.051 1.00 95.00 89 ASN A O 1
ATOM 714 N N . ASP A 1 90 ? 4.017 -7.669 -11.034 1.00 95.56 90 ASP A N 1
ATOM 715 C CA . ASP A 1 90 ? 3.995 -8.551 -9.865 1.00 95.56 90 ASP A CA 1
ATOM 716 C C . ASP A 1 90 ? 2.797 -8.227 -8.962 1.00 95.56 90 ASP A C 1
ATOM 718 O O . ASP A 1 90 ? 2.445 -9.014 -8.092 1.00 95.56 90 ASP A O 1
ATOM 722 N N . ILE A 1 91 ? 2.151 -7.070 -9.136 1.00 96.50 91 ILE A N 1
ATOM 723 C CA . ILE A 1 91 ? 0.961 -6.705 -8.370 1.00 96.50 91 ILE A CA 1
ATOM 724 C C . ILE A 1 91 ? -0.263 -7.362 -9.009 1.00 96.50 91 ILE A C 1
ATOM 726 O O . ILE A 1 91 ? -0.736 -6.955 -10.074 1.00 96.50 91 ILE A O 1
ATOM 730 N N . ILE A 1 92 ? -0.798 -8.374 -8.331 1.00 94.19 92 ILE A N 1
ATOM 731 C CA . ILE A 1 92 ? -1.887 -9.216 -8.848 1.00 94.19 92 ILE A CA 1
ATOM 732 C C . ILE A 1 92 ? -3.252 -8.865 -8.251 1.00 94.19 92 ILE A C 1
ATOM 734 O O . ILE A 1 92 ? -4.288 -9.191 -8.833 1.00 94.19 92 ILE A O 1
ATOM 738 N N . GLY A 1 93 ? -3.285 -8.173 -7.110 1.00 93.06 93 GLY A N 1
ATOM 739 C CA . GLY A 1 93 ? -4.536 -7.789 -6.462 1.00 93.06 93 GLY A CA 1
ATOM 740 C C . GLY A 1 93 ? -4.356 -6.818 -5.302 1.00 93.06 93 GLY A C 1
ATOM 741 O O . GLY A 1 93 ? -3.255 -6.631 -4.790 1.00 93.06 93 GLY A O 1
ATOM 742 N N . CYS A 1 94 ? -5.463 -6.210 -4.886 1.00 95.31 94 CYS A N 1
ATOM 743 C CA . CYS A 1 94 ? -5.530 -5.312 -3.740 1.00 95.31 94 CYS A CA 1
ATOM 744 C C . CYS A 1 94 ? -6.907 -5.426 -3.075 1.00 95.31 94 CYS A C 1
ATOM 746 O O . CYS A 1 94 ? -7.919 -5.515 -3.772 1.00 95.31 94 CYS A O 1
ATOM 748 N N . SER A 1 95 ? -6.952 -5.384 -1.746 1.00 93.25 95 SER A N 1
ATOM 749 C CA . SER A 1 95 ? -8.182 -5.298 -0.953 1.00 93.25 95 SER A CA 1
ATOM 750 C C . SER A 1 95 ? -8.021 -4.329 0.217 1.00 93.25 95 SER A C 1
ATOM 752 O O . SER A 1 95 ? -6.911 -4.097 0.698 1.00 93.25 95 SER A O 1
ATOM 754 N N . LEU A 1 96 ? -9.139 -3.762 0.668 1.00 94.12 96 LEU A N 1
ATOM 755 C CA . LEU A 1 96 ? -9.219 -2.900 1.843 1.00 94.12 96 LEU A CA 1
ATOM 756 C C . LEU A 1 96 ? -9.894 -3.669 2.981 1.00 94.12 96 LEU A C 1
ATOM 758 O O . LEU A 1 96 ? -11.010 -4.155 2.816 1.00 94.12 96 LEU A O 1
ATOM 762 N N . GLU A 1 97 ? -9.213 -3.775 4.115 1.00 91.94 97 GLU A N 1
ATOM 763 C CA . GLU A 1 97 ? -9.750 -4.314 5.362 1.00 91.94 97 GLU A CA 1
ATOM 764 C C . GLU A 1 97 ? -10.046 -3.155 6.323 1.00 91.94 97 GLU A C 1
ATOM 766 O O . GLU A 1 97 ? -9.192 -2.288 6.515 1.00 91.94 97 GLU A O 1
ATOM 771 N N . ASP A 1 98 ? -11.230 -3.147 6.940 1.00 89.50 98 ASP A N 1
ATOM 772 C CA . ASP A 1 98 ? -11.599 -2.207 8.006 1.00 89.50 98 ASP A CA 1
ATOM 773 C C . ASP A 1 98 ? -11.813 -2.967 9.321 1.00 89.50 98 ASP A C 1
ATOM 775 O O . ASP A 1 98 ? -12.794 -3.695 9.495 1.00 89.50 98 ASP A O 1
ATOM 779 N N . ASN A 1 99 ? -10.876 -2.807 10.255 1.00 83.88 99 ASN A N 1
ATOM 780 C CA . ASN A 1 99 ? -10.895 -3.458 11.564 1.00 83.88 99 ASN A CA 1
ATOM 781 C C . ASN A 1 99 ? -11.674 -2.623 12.591 1.00 83.88 99 ASN A C 1
ATOM 783 O O . ASN A 1 99 ? -11.176 -2.323 13.682 1.00 83.88 99 ASN A O 1
ATOM 787 N N . GLN A 1 100 ? -12.899 -2.240 12.228 1.00 82.12 100 GLN A N 1
ATOM 788 C CA . GLN A 1 100 ? -13.727 -1.333 13.012 1.00 82.12 100 GLN A CA 1
ATOM 789 C C . GLN A 1 100 ? -13.989 -1.838 14.441 1.00 82.12 100 GLN A C 1
ATOM 791 O O . GLN A 1 100 ? -14.240 -3.023 14.686 1.00 82.12 100 GLN A O 1
ATOM 796 N N . LYS A 1 101 ? -13.984 -0.912 15.403 1.00 78.00 101 LYS A N 1
ATOM 797 C CA . LYS A 1 101 ? -14.331 -1.171 16.806 1.00 78.00 101 LYS A CA 1
ATOM 798 C C . LYS A 1 101 ? -15.480 -0.277 17.240 1.00 78.00 101 LYS A C 1
ATOM 800 O O . LYS A 1 101 ? -15.432 0.932 17.045 1.00 78.00 101 LYS A O 1
ATOM 805 N N . VAL A 1 102 ? -16.487 -0.871 17.874 1.00 77.88 102 VAL A N 1
ATOM 806 C CA . VAL A 1 102 ? -17.594 -0.130 18.489 1.00 77.88 102 VAL A CA 1
ATOM 807 C C . VAL A 1 102 ? -17.239 0.163 19.943 1.00 77.88 102 VAL A C 1
ATOM 809 O O . VAL A 1 102 ? -17.045 -0.756 20.740 1.00 77.88 102 VAL A O 1
ATOM 812 N N . ILE A 1 103 ? -17.142 1.442 20.288 1.00 74.06 103 ILE A N 1
ATOM 813 C CA . ILE A 1 103 ? -16.936 1.918 21.654 1.00 74.06 103 ILE A CA 1
ATOM 814 C C . ILE A 1 103 ? -18.300 2.319 22.200 1.00 74.06 103 ILE A C 1
ATOM 816 O O . ILE A 1 103 ? -18.946 3.213 21.655 1.00 74.06 103 ILE A O 1
ATOM 820 N N . LYS A 1 104 ? -18.731 1.658 23.277 1.00 70.69 104 LYS A N 1
ATOM 821 C CA . LYS A 1 104 ? -20.029 1.942 23.890 1.00 70.69 104 LYS A CA 1
ATOM 822 C C . LYS A 1 104 ? -20.043 3.301 24.579 1.00 70.69 104 LYS A C 1
ATOM 824 O O . LYS A 1 104 ? -19.075 3.648 25.258 1.00 70.69 104 LYS A O 1
ATOM 829 N N . GLY A 1 105 ? -21.143 4.032 24.428 1.00 61.28 105 GLY A N 1
ATOM 830 C CA . GLY A 1 105 ? -21.322 5.329 25.074 1.00 61.28 105 GLY A CA 1
ATOM 831 C C . GLY A 1 105 ? -21.352 5.244 26.606 1.00 61.28 105 GLY A C 1
ATOM 832 O O . GLY A 1 105 ? -21.742 4.231 27.192 1.00 61.28 105 GLY A O 1
ATOM 833 N N . GLU A 1 106 ? -20.921 6.318 27.272 1.00 65.69 106 GLU A N 1
ATOM 834 C CA . GLU A 1 106 ? -20.870 6.389 28.736 1.00 65.69 106 GLU A CA 1
ATOM 835 C C . GLU A 1 106 ? -22.281 6.379 29.348 1.00 65.69 106 GLU A C 1
ATOM 837 O O . GLU A 1 106 ? -23.196 7.046 28.858 1.00 65.69 106 GLU A O 1
ATOM 842 N N . VAL A 1 107 ? -22.451 5.644 30.452 1.00 62.50 107 VAL A N 1
ATOM 843 C CA . VAL A 1 107 ? -23.704 5.596 31.216 1.00 62.50 107 VAL A CA 1
ATOM 844 C C . VAL A 1 107 ? -23.585 6.475 32.459 1.00 62.50 107 VAL A C 1
ATOM 846 O O . VAL A 1 107 ? -22.801 6.212 33.374 1.00 62.50 107 VAL A O 1
ATOM 849 N N . THR A 1 108 ? -24.412 7.514 32.531 1.00 62.62 108 THR A N 1
ATOM 850 C CA . THR A 1 108 ? -24.451 8.455 33.657 1.00 62.62 108 THR A CA 1
ATOM 851 C C . THR A 1 108 ? -25.764 8.325 34.419 1.00 62.62 108 THR A C 1
ATOM 853 O O . THR A 1 108 ? -26.836 8.329 33.825 1.00 62.62 108 THR A O 1
ATOM 856 N N . SER A 1 109 ? -25.705 8.203 35.749 1.00 58.84 109 SER A N 1
ATOM 857 C CA . SER A 1 109 ? -26.888 8.196 36.620 1.00 58.84 109 SER A CA 1
ATOM 858 C C . SER A 1 109 ? -26.896 9.431 37.520 1.00 58.84 109 SER A C 1
ATOM 860 O O . SER A 1 109 ? -25.963 9.675 38.287 1.00 58.84 109 SER A O 1
ATOM 862 N N . THR A 1 110 ? -27.969 10.212 37.473 1.00 61.22 110 THR A N 1
ATOM 863 C CA . THR A 1 110 ? -28.188 11.366 38.351 1.00 61.22 110 THR A CA 1
ATOM 864 C C . THR A 1 110 ? -29.333 11.069 39.307 1.00 61.22 110 THR A C 1
ATOM 866 O O . THR A 1 110 ? -30.466 10.910 38.866 1.00 61.22 110 THR A O 1
ATOM 869 N N . THR A 1 111 ? -29.065 11.034 40.616 1.00 61.78 111 THR A N 1
ATOM 870 C CA . THR A 1 111 ? -30.112 10.889 41.639 1.00 61.78 111 THR A CA 1
ATOM 871 C C . THR A 1 111 ? -30.399 12.235 42.303 1.00 61.78 111 THR A C 1
ATOM 873 O O . THR A 1 111 ? -29.533 12.812 42.965 1.00 61.78 111 THR A O 1
ATOM 876 N N . GLN A 1 112 ? -31.627 12.726 42.156 1.00 57.00 112 GLN A N 1
ATOM 877 C CA . GLN A 1 112 ? -32.167 13.883 42.866 1.00 57.00 112 GLN A CA 1
ATOM 878 C C . GLN A 1 112 ? -32.893 13.427 44.134 1.00 57.00 112 GLN A C 1
ATOM 880 O O . GLN A 1 112 ? -33.649 12.460 44.103 1.00 57.00 112 GLN A O 1
ATOM 885 N N . THR A 1 113 ? -32.691 14.123 45.251 1.00 55.53 113 THR A N 1
ATOM 886 C CA . THR A 1 113 ? -33.439 13.901 46.501 1.00 55.53 113 THR A CA 1
ATOM 887 C C . THR A 1 113 ? -34.363 15.089 46.779 1.00 55.53 113 THR A C 1
ATOM 889 O O . THR A 1 113 ? -34.033 16.213 46.405 1.00 55.53 113 THR A O 1
ATOM 892 N N . LYS A 1 114 ? -35.509 14.874 47.447 1.00 50.16 114 LYS A N 1
ATOM 893 C CA . LYS A 1 114 ? -36.508 15.926 47.765 1.00 50.16 114 LYS A CA 1
ATOM 894 C C . LYS A 1 114 ? -35.954 17.171 48.491 1.00 50.16 114 LYS A C 1
ATOM 896 O O . LYS A 1 114 ? -36.610 18.203 48.473 1.00 50.16 114 LYS A O 1
ATOM 901 N N . ASN A 1 115 ? -34.749 17.108 49.062 1.00 57.19 115 ASN A N 1
ATOM 902 C CA . ASN A 1 115 ? -34.076 18.233 49.726 1.00 57.19 115 ASN A CA 1
ATOM 903 C C . ASN A 1 115 ? -33.168 19.054 48.780 1.00 57.19 115 ASN A C 1
ATOM 905 O O . ASN A 1 115 ? -32.349 19.837 49.249 1.00 57.19 115 ASN A O 1
ATOM 909 N N . GLY A 1 116 ? -33.260 18.860 47.459 1.00 52.00 116 GLY A N 1
ATOM 910 C CA . GLY A 1 116 ? -32.519 19.639 46.456 1.00 52.00 116 GLY A CA 1
ATOM 911 C C . GLY A 1 116 ? -31.063 19.213 46.241 1.00 52.00 116 GLY A C 1
ATOM 912 O O . GLY A 1 116 ? -30.404 19.732 45.344 1.00 52.00 116 GLY A O 1
ATOM 913 N N . ASN A 1 117 ? -30.552 18.242 47.006 1.00 49.75 117 ASN A N 1
ATOM 914 C CA . ASN A 1 117 ? -29.180 17.773 46.839 1.00 49.75 117 ASN A CA 1
ATOM 915 C C . ASN A 1 117 ? -29.100 16.747 45.692 1.00 49.75 117 ASN A C 1
ATOM 917 O O . ASN A 1 117 ? -29.776 15.708 45.731 1.00 49.75 117 ASN A O 1
ATOM 921 N N . MET A 1 118 ? -28.296 17.057 44.670 1.00 54.66 118 MET A N 1
ATOM 922 C CA . MET A 1 118 ? -28.046 16.207 43.503 1.00 54.66 118 MET A CA 1
ATOM 923 C C . MET A 1 118 ? -26.745 15.434 43.691 1.00 54.66 118 MET A C 1
ATOM 925 O O . MET A 1 118 ? -25.683 16.031 43.843 1.00 54.66 118 MET A O 1
ATOM 929 N N . VAL A 1 119 ? -26.808 14.105 43.618 1.00 58.84 119 VAL A N 1
ATOM 930 C CA . VAL A 1 119 ? -25.609 13.259 43.605 1.00 58.84 119 VAL A CA 1
ATOM 931 C C . VAL A 1 119 ? -25.490 12.638 42.218 1.00 58.84 119 VAL A C 1
ATOM 933 O O . VAL A 1 119 ? -26.327 11.827 41.817 1.00 58.84 119 VAL A O 1
ATOM 936 N N . LYS A 1 120 ? -24.451 13.032 41.475 1.00 51.25 120 LYS A N 1
ATOM 937 C CA . LYS A 1 120 ? -24.080 12.409 40.198 1.00 51.25 120 LYS A CA 1
ATOM 938 C C . LYS A 1 120 ? -23.231 11.174 40.490 1.00 51.25 120 LYS A C 1
ATOM 940 O O . LYS A 1 120 ? -22.237 11.272 41.207 1.00 51.25 120 LYS A O 1
ATOM 945 N N . ARG A 1 121 ? -23.623 10.016 39.962 1.00 60.03 121 ARG A N 1
ATOM 946 C CA . ARG A 1 121 ? -22.843 8.776 40.030 1.00 60.03 121 ARG A CA 1
ATOM 947 C C . ARG A 1 121 ? -22.599 8.296 38.602 1.00 60.03 121 ARG A C 1
ATOM 949 O O . ARG A 1 121 ? -23.546 7.962 37.894 1.00 60.03 121 ARG A O 1
ATOM 956 N N . ALA A 1 122 ? -21.339 8.278 38.177 1.00 52.06 122 ALA A N 1
ATOM 957 C CA . ALA A 1 122 ? -20.957 7.542 36.978 1.00 52.06 122 ALA A CA 1
ATOM 958 C C . ALA A 1 122 ? -21.088 6.050 37.303 1.00 52.06 122 ALA A C 1
ATOM 960 O O . ALA A 1 122 ? -20.546 5.591 38.313 1.00 52.06 122 ALA A O 1
ATOM 961 N N . VAL A 1 123 ? -21.862 5.313 36.509 1.00 54.16 123 VAL A N 1
ATOM 962 C CA . VAL A 1 123 ? -22.027 3.872 36.710 1.00 54.16 123 VAL A CA 1
ATOM 963 C C . VAL A 1 123 ? -21.221 3.169 35.633 1.00 54.16 123 VAL A C 1
ATOM 965 O O . VAL A 1 123 ? -21.603 3.150 34.469 1.00 54.16 123 VAL A O 1
ATOM 968 N N . VAL A 1 124 ? -20.089 2.594 36.033 1.00 45.34 124 VAL A N 1
ATOM 969 C CA . VAL A 1 124 ? -19.256 1.763 35.161 1.00 45.34 124 VAL A CA 1
ATOM 970 C C . VAL A 1 124 ? -19.753 0.324 35.289 1.00 45.34 124 VAL A C 1
ATOM 972 O O . VAL A 1 124 ? -19.401 -0.385 36.228 1.00 45.34 124 VAL A O 1
ATOM 975 N N . GLY A 1 125 ? -20.638 -0.096 34.388 1.00 45.72 125 GLY A N 1
ATOM 976 C CA . GLY A 1 125 ? -21.180 -1.454 34.373 1.00 45.72 125 GLY A CA 1
ATOM 977 C C . GLY A 1 125 ? -22.180 -1.670 33.241 1.00 45.72 125 GLY A C 1
ATOM 978 O O . GLY A 1 125 ? -22.796 -0.720 32.767 1.00 45.72 125 GLY A O 1
ATOM 979 N N . ASN A 1 126 ? -22.338 -2.928 32.813 1.00 44.53 126 ASN A N 1
ATOM 980 C CA . ASN A 1 126 ? -23.274 -3.357 31.765 1.00 44.53 126 ASN A CA 1
ATOM 981 C C . ASN A 1 126 ? -24.733 -3.230 32.232 1.00 44.53 126 ASN A C 1
ATOM 983 O O . ASN A 1 126 ? -25.405 -4.220 32.511 1.00 44.53 126 ASN A O 1
ATOM 987 N N . ILE A 1 127 ? -25.223 -2.006 32.361 1.00 52.62 127 ILE A N 1
ATOM 988 C CA . ILE A 1 127 ? -26.629 -1.726 32.602 1.00 52.62 127 ILE A CA 1
ATOM 989 C C . ILE A 1 127 ? -27.327 -1.706 31.228 1.00 52.62 127 ILE A C 1
ATOM 991 O O . ILE A 1 127 ? -27.058 -0.854 30.386 1.00 52.62 127 ILE A O 1
ATOM 995 N N . LEU A 1 128 ? -28.183 -2.706 30.985 1.00 51.12 128 LEU A N 1
ATOM 996 C CA . LEU A 1 128 ? -29.049 -2.827 29.804 1.00 51.12 128 LEU A CA 1
ATOM 997 C C . LEU A 1 128 ? -30.231 -1.854 29.938 1.00 51.12 128 LEU A C 1
ATOM 999 O O . LEU A 1 128 ? -31.362 -2.259 30.202 1.00 51.12 128 LEU A O 1
ATOM 1003 N N . LEU A 1 129 ? -29.963 -0.555 29.825 1.00 54.09 129 LEU A N 1
ATOM 1004 C CA . LEU A 1 129 ? -31.025 0.426 29.586 1.00 54.09 129 LEU A CA 1
ATOM 1005 C C . LEU A 1 129 ? -31.460 0.235 28.133 1.00 54.09 129 LEU A C 1
ATOM 1007 O O . LEU A 1 129 ? -30.678 -0.261 27.323 1.00 54.09 129 LEU A O 1
ATOM 1011 N N . GLY A 1 130 ? -32.716 0.541 27.804 1.00 52.31 130 GLY A N 1
ATOM 1012 C CA . GLY A 1 130 ? -33.212 0.441 26.426 1.00 52.31 130 GLY A CA 1
ATOM 1013 C C . GLY A 1 130 ? -32.296 1.154 25.419 1.00 52.31 130 GLY A C 1
ATOM 1014 O O . GLY A 1 130 ? -31.395 1.885 25.818 1.00 52.31 130 GLY A O 1
ATOM 1015 N N . GLY A 1 131 ? -32.516 0.922 24.120 1.00 48.50 131 GLY A N 1
ATOM 1016 C CA . GLY A 1 131 ? -31.651 1.420 23.038 1.00 48.50 131 GLY A CA 1
ATOM 1017 C C . GLY A 1 131 ? -31.171 2.871 23.214 1.00 48.50 131 GLY A C 1
ATOM 1018 O O . GLY A 1 131 ? -31.840 3.671 23.866 1.00 48.50 131 GLY A O 1
ATOM 1019 N N . ALA A 1 132 ? -29.999 3.180 22.646 1.00 46.38 132 ALA A N 1
ATOM 1020 C CA . ALA A 1 132 ? -29.300 4.464 22.770 1.00 46.38 132 ALA A CA 1
ATOM 1021 C C . ALA A 1 132 ? -30.257 5.674 22.860 1.00 46.38 132 ALA A C 1
ATOM 1023 O O . ALA A 1 132 ? -31.171 5.818 22.047 1.00 46.38 132 ALA A O 1
ATOM 1024 N N . GLY A 1 133 ? -30.081 6.509 23.891 1.00 47.84 133 GLY A N 1
ATOM 1025 C CA . GLY A 1 133 ? -30.963 7.647 24.186 1.00 47.84 133 GLY A CA 1
ATOM 1026 C C . GLY A 1 133 ? -32.140 7.363 25.135 1.00 47.84 133 GLY A C 1
ATOM 1027 O O . GLY A 1 133 ? -32.861 8.294 25.498 1.00 47.84 133 GLY A O 1
ATOM 1028 N N . ALA A 1 134 ? -32.342 6.122 25.594 1.00 55.34 134 ALA A N 1
ATOM 1029 C CA . ALA A 1 134 ? -33.369 5.816 26.589 1.00 55.34 134 ALA A CA 1
ATOM 1030 C C . ALA A 1 134 ? -33.038 6.421 27.968 1.00 55.34 134 ALA A C 1
ATOM 1032 O O . ALA A 1 134 ? -32.010 6.117 28.575 1.00 55.34 134 ALA A O 1
ATOM 1033 N N . VAL A 1 135 ? -33.957 7.235 28.497 1.00 54.81 135 VAL A N 1
ATOM 1034 C CA . VAL A 1 135 ? -33.910 7.745 29.874 1.00 54.81 135 VAL A CA 1
ATOM 1035 C C . VAL A 1 135 ? -34.788 6.862 30.758 1.00 54.81 135 VAL A C 1
ATOM 1037 O O . VAL A 1 135 ? -36.008 6.851 30.602 1.00 54.81 135 VAL A O 1
ATOM 1040 N N . ILE A 1 136 ? -34.192 6.137 31.709 1.00 57.09 136 ILE A N 1
ATOM 1041 C CA . ILE A 1 136 ? -34.958 5.363 32.703 1.00 57.09 136 ILE A CA 1
ATOM 1042 C C . ILE A 1 136 ? -35.012 6.143 34.016 1.00 57.09 136 ILE A C 1
ATOM 1044 O O . ILE A 1 136 ? -33.981 6.431 34.632 1.00 57.09 136 ILE A O 1
ATOM 1048 N N . GLY A 1 137 ? -36.240 6.486 34.415 1.00 53.00 137 GLY A N 1
ATOM 1049 C CA . GLY A 1 137 ? -36.573 7.161 35.665 1.00 53.00 137 GLY A CA 1
ATOM 1050 C C . GLY A 1 137 ? -37.093 6.177 36.712 1.00 53.00 137 GLY A C 1
ATOM 1051 O O . GLY A 1 137 ? -38.172 5.616 36.543 1.00 53.00 137 GLY A O 1
ATOM 1052 N N . GLY A 1 138 ? -36.352 5.978 37.803 1.00 57.56 138 GLY A N 1
ATOM 1053 C CA . GLY A 1 138 ? -36.811 5.218 38.971 1.00 57.56 138 GLY A CA 1
ATOM 1054 C C . GLY A 1 138 ? -37.166 6.157 40.124 1.00 57.56 138 GLY A C 1
ATOM 1055 O O . GLY A 1 138 ? -36.329 6.968 40.525 1.00 57.56 138 GLY A O 1
ATOM 1056 N N . SER A 1 139 ? -38.387 6.053 40.657 1.00 50.31 139 SER A N 1
ATOM 1057 C CA . SER A 1 139 ? -38.835 6.795 41.844 1.00 50.31 139 SER A CA 1
ATOM 1058 C C . SER A 1 139 ? -39.006 5.833 43.016 1.00 50.31 139 SER A C 1
ATOM 1060 O O . SER A 1 139 ? -39.926 5.018 43.022 1.00 50.31 139 SER A O 1
ATOM 1062 N N . THR A 1 140 ? -38.140 5.943 44.023 1.00 49.78 140 THR A N 1
ATOM 1063 C CA . THR A 1 140 ? -38.296 5.224 45.296 1.00 49.78 140 THR A CA 1
ATOM 1064 C C . THR A 1 140 ? -38.185 6.240 46.427 1.00 49.78 140 THR A C 1
ATOM 1066 O O . THR A 1 140 ? -37.202 6.975 46.501 1.00 49.78 140 THR A O 1
ATOM 1069 N N . ALA A 1 141 ? -39.221 6.320 47.272 1.00 44.84 141 ALA A N 1
ATOM 1070 C CA . ALA A 1 141 ? -39.316 7.135 48.492 1.00 44.84 141 ALA A CA 1
ATOM 1071 C C . ALA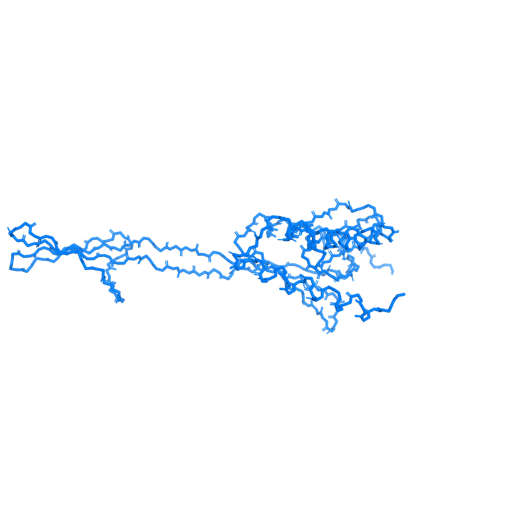 A 1 141 ? -38.485 8.443 48.483 1.00 44.84 141 ALA A C 1
ATOM 1073 O O . ALA A 1 141 ? -37.472 8.576 49.167 1.00 44.84 141 ALA A O 1
ATOM 1074 N N . GLY A 1 142 ? -38.922 9.432 47.694 1.00 55.69 142 GLY A N 1
ATOM 1075 C CA . GLY A 1 142 ? -38.358 10.789 47.718 1.00 55.69 142 GLY A CA 1
ATOM 1076 C C . GLY A 1 142 ? -37.029 10.980 46.981 1.00 55.69 142 GLY A C 1
ATOM 1077 O O . GLY A 1 142 ? -36.406 12.034 47.146 1.00 55.69 142 GLY A O 1
ATOM 1078 N N . LYS A 1 143 ? -36.604 9.999 46.175 1.00 52.47 143 LYS A N 1
ATOM 1079 C CA . LYS A 1 143 ? -35.442 10.101 45.288 1.00 52.47 143 LYS A CA 1
ATOM 1080 C C . LYS A 1 143 ? -35.826 9.758 43.847 1.00 52.47 143 LYS A C 1
ATOM 1082 O O . LYS A 1 143 ? -36.461 8.733 43.617 1.00 52.47 143 LYS A O 1
ATOM 1087 N N . THR A 1 144 ? -35.411 10.596 42.904 1.00 55.47 144 THR A N 1
ATOM 1088 C CA . THR A 1 144 ? -35.570 10.391 41.459 1.00 55.47 144 THR A CA 1
ATOM 1089 C C . THR A 1 144 ? -34.204 10.071 40.877 1.00 55.47 144 THR A C 1
ATOM 1091 O O . THR A 1 144 ? -33.314 10.911 40.961 1.00 55.47 144 THR A O 1
ATOM 1094 N N . THR A 1 145 ? -34.019 8.897 40.279 1.00 57.12 145 THR A N 1
ATOM 1095 C CA . THR A 1 145 ? -32.789 8.575 39.536 1.00 57.12 145 THR A CA 1
ATOM 1096 C C . THR A 1 145 ? -33.061 8.633 38.041 1.00 57.12 145 THR A C 1
ATOM 1098 O O . THR A 1 145 ? -33.955 7.941 37.568 1.00 57.12 145 THR A O 1
ATOM 1101 N N . ILE A 1 146 ? -32.284 9.439 37.321 1.00 62.97 146 ILE A N 1
ATOM 1102 C CA . ILE A 1 146 ? -32.277 9.568 35.863 1.00 62.97 146 ILE A CA 1
ATOM 1103 C C . ILE A 1 146 ? -31.010 8.891 35.362 1.00 62.97 146 ILE A C 1
ATOM 1105 O O . ILE A 1 146 ? -29.922 9.308 35.753 1.00 62.97 146 ILE A O 1
ATOM 1109 N N . THR A 1 147 ? -31.138 7.876 34.511 1.00 60.25 147 THR A N 1
ATOM 1110 C CA . THR A 1 147 ? -29.974 7.270 33.851 1.00 60.25 147 THR A CA 1
ATOM 1111 C C . THR A 1 147 ? -29.973 7.596 32.367 1.00 60.25 147 THR A C 1
ATOM 1113 O O . THR A 1 147 ? -30.992 7.390 31.714 1.00 60.25 147 THR A O 1
ATOM 1116 N N . THR A 1 148 ? -28.843 8.081 31.857 1.00 62.75 148 THR A N 1
ATOM 1117 C CA . THR A 1 148 ? -28.629 8.438 30.451 1.00 62.75 148 THR A CA 1
ATOM 1118 C C . THR A 1 148 ? -27.461 7.631 29.899 1.00 62.75 148 THR A C 1
ATOM 1120 O O . THR A 1 148 ? -26.394 7.606 30.513 1.00 62.75 148 THR A O 1
ATOM 1123 N N . GLN A 1 149 ? -27.650 7.000 28.741 1.00 64.50 149 GLN A N 1
ATOM 1124 C CA . GLN A 1 149 ? -26.592 6.341 27.975 1.00 64.50 149 GLN A CA 1
ATOM 1125 C C . GLN A 1 149 ? -26.236 7.204 26.759 1.00 64.50 149 GLN A C 1
ATOM 1127 O O . GLN A 1 149 ? -27.131 7.591 26.008 1.00 64.50 149 GLN A O 1
ATOM 1132 N N . GLY A 1 150 ? -24.950 7.524 26.598 1.00 63.09 150 GLY A N 1
ATOM 1133 C CA . GLY A 1 150 ? -24.435 8.200 25.405 1.00 63.09 150 GLY A CA 1
ATOM 1134 C C . GLY A 1 150 ? -24.431 7.296 24.170 1.00 63.09 150 GLY A C 1
ATOM 1135 O O . GLY A 1 150 ? -24.583 6.080 24.284 1.00 63.09 150 GLY A O 1
ATOM 1136 N N . ASP A 1 151 ? -24.230 7.890 22.995 1.00 68.88 151 ASP A N 1
ATOM 1137 C CA . ASP A 1 151 ? -24.179 7.148 21.736 1.00 68.88 151 ASP A CA 1
ATOM 1138 C C . ASP A 1 151 ? -22.917 6.285 21.628 1.00 68.88 151 ASP A C 1
ATOM 1140 O O . ASP A 1 151 ? -21.827 6.662 22.076 1.00 68.88 151 ASP A O 1
ATOM 1144 N N . ASP A 1 152 ? -23.071 5.124 20.996 1.00 75.94 152 ASP A N 1
ATOM 1145 C CA . ASP A 1 152 ? -21.945 4.289 20.602 1.00 75.94 152 ASP A CA 1
ATOM 1146 C C . ASP A 1 152 ? -21.161 4.989 19.483 1.00 75.94 152 ASP A C 1
ATOM 1148 O O . ASP A 1 152 ? -21.731 5.585 18.568 1.00 75.94 152 ASP A O 1
ATOM 1152 N N . THR A 1 153 ? -19.836 4.896 19.531 1.00 74.25 153 THR A N 1
ATOM 1153 C CA . THR A 1 153 ? -18.956 5.454 18.498 1.00 74.25 153 THR A CA 1
ATOM 1154 C C . THR A 1 153 ? -18.266 4.329 17.737 1.00 74.25 153 THR A C 1
ATOM 1156 O O . THR A 1 153 ? -17.782 3.367 18.334 1.00 74.25 153 THR A O 1
ATOM 1159 N N . VAL A 1 154 ? -18.226 4.432 16.407 1.00 79.31 154 VAL A N 1
ATOM 1160 C CA . VAL A 1 154 ? -17.506 3.485 15.544 1.00 79.31 154 VAL A CA 1
ATOM 1161 C C . VAL A 1 154 ? -16.131 4.061 15.235 1.00 79.31 154 VAL A C 1
ATOM 1163 O O . VAL A 1 154 ? -16.003 5.162 14.702 1.00 79.31 154 VAL A O 1
ATOM 1166 N N . GLN A 1 155 ? -15.089 3.322 15.594 1.00 82.06 155 GLN A N 1
ATOM 1167 C CA . GLN A 1 155 ? -13.708 3.664 15.298 1.00 82.06 155 GLN A CA 1
ATOM 1168 C C . GLN A 1 155 ? -13.200 2.778 14.161 1.00 82.06 155 GLN A C 1
ATOM 1170 O O . GLN A 1 155 ? -12.972 1.589 14.375 1.00 82.06 155 GLN A O 1
ATOM 1175 N N . HIS A 1 156 ? -13.015 3.366 12.979 1.00 87.50 156 HIS A N 1
ATOM 1176 C CA . HIS A 1 156 ? -12.449 2.688 11.809 1.00 87.50 156 HIS A CA 1
ATOM 1177 C C . HIS A 1 156 ? -10.946 2.444 11.957 1.00 87.50 156 HIS A C 1
ATOM 1179 O O . HIS A 1 156 ? -10.248 3.212 12.630 1.00 87.50 156 HIS A O 1
ATOM 1185 N N . ASP A 1 157 ? -10.452 1.384 11.321 1.00 89.25 157 ASP A N 1
ATOM 1186 C CA . ASP A 1 157 ? -9.026 1.071 11.293 1.00 89.25 157 ASP A CA 1
ATOM 1187 C C . ASP A 1 157 ? -8.632 0.317 10.014 1.00 89.25 157 ASP A C 1
ATOM 1189 O O . ASP A 1 157 ? -8.698 -0.914 9.922 1.00 89.25 157 ASP A O 1
ATOM 1193 N N . TYR A 1 158 ? -8.231 1.089 9.009 1.00 92.25 158 TYR A N 1
ATOM 1194 C CA . TYR A 1 158 ? -8.001 0.634 7.652 1.00 92.25 158 TYR A CA 1
ATOM 1195 C C . TYR A 1 158 ? -6.612 0.018 7.463 1.00 92.25 158 TYR A C 1
ATOM 1197 O O . TYR A 1 158 ? -5.568 0.591 7.805 1.00 92.25 158 TYR A O 1
ATOM 1205 N N . THR A 1 159 ? -6.600 -1.153 6.834 1.00 94.31 159 THR A N 1
ATOM 1206 C CA . THR A 1 159 ? -5.398 -1.843 6.363 1.00 94.31 159 THR A CA 1
ATOM 1207 C C . THR A 1 159 ? -5.574 -2.231 4.901 1.00 94.31 159 THR A C 1
ATOM 1209 O O . THR A 1 159 ? -6.527 -2.911 4.533 1.00 94.31 159 THR A O 1
ATOM 1212 N N . ILE A 1 160 ? -4.638 -1.811 4.054 1.00 96.12 160 ILE A N 1
ATOM 1213 C CA . ILE A 1 160 ? -4.584 -2.221 2.655 1.00 96.12 160 ILE A CA 1
ATOM 1214 C C . ILE A 1 160 ? -3.781 -3.514 2.573 1.00 96.12 160 ILE A C 1
ATOM 1216 O O . ILE A 1 160 ? -2.663 -3.599 3.093 1.00 96.12 160 ILE A O 1
ATOM 1220 N N . VAL A 1 161 ? -4.337 -4.506 1.889 1.00 96.44 161 VAL A N 1
ATOM 1221 C CA . VAL A 1 161 ? -3.690 -5.785 1.610 1.00 96.44 161 VAL A CA 1
ATOM 1222 C C . VAL A 1 161 ? -3.409 -5.862 0.117 1.00 96.44 161 VAL A C 1
ATOM 1224 O O . VAL A 1 161 ? -4.326 -5.828 -0.700 1.00 96.44 161 VAL A O 1
ATOM 1227 N N . ILE A 1 162 ? -2.132 -5.938 -0.240 1.00 96.31 162 ILE A N 1
ATOM 1228 C CA . ILE A 1 162 ? -1.662 -6.021 -1.622 1.00 96.31 162 ILE A CA 1
ATOM 1229 C C . ILE A 1 162 ? -1.145 -7.434 -1.853 1.00 96.31 162 ILE A C 1
ATOM 1231 O O . ILE A 1 162 ? -0.266 -7.907 -1.127 1.00 96.31 162 ILE A O 1
ATOM 1235 N N . ASN A 1 163 ? -1.675 -8.082 -2.883 1.00 96.19 163 ASN A N 1
ATOM 1236 C CA . ASN A 1 163 ? -1.244 -9.403 -3.303 1.00 96.19 163 ASN A CA 1
ATOM 1237 C C . ASN A 1 163 ? -0.160 -9.251 -4.369 1.00 96.19 163 ASN A C 1
ATOM 1239 O O . ASN A 1 163 ? -0.353 -8.550 -5.368 1.00 96.19 163 ASN A O 1
ATOM 1243 N N . VAL A 1 164 ? 0.964 -9.922 -4.144 1.00 95.69 164 VAL A N 1
ATOM 1244 C CA . VAL A 1 164 ? 2.145 -9.909 -5.005 1.00 95.69 164 VAL A CA 1
ATOM 1245 C C . VAL A 1 164 ? 2.386 -11.319 -5.536 1.00 95.69 164 VAL A C 1
ATOM 1247 O O . VAL A 1 164 ? 2.234 -12.291 -4.796 1.00 95.69 164 VAL A O 1
ATOM 1250 N N . ASP A 1 165 ? 2.785 -11.437 -6.799 1.00 94.75 165 ASP A N 1
ATOM 1251 C CA . ASP A 1 165 ? 3.223 -12.689 -7.413 1.00 94.75 165 ASP A CA 1
ATOM 1252 C C . ASP A 1 165 ? 4.587 -13.115 -6.851 1.00 94.75 165 ASP A C 1
ATOM 1254 O O . ASP A 1 165 ? 5.659 -12.875 -7.405 1.00 94.75 165 ASP A O 1
ATOM 1258 N N . SER A 1 166 ? 4.556 -13.669 -5.643 1.00 92.12 166 SER A N 1
ATOM 1259 C CA . SER A 1 166 ? 5.732 -14.158 -4.945 1.00 92.12 166 SER A CA 1
ATOM 1260 C C . SER A 1 166 ? 5.343 -15.290 -4.015 1.00 92.12 166 SER A C 1
ATOM 1262 O O . S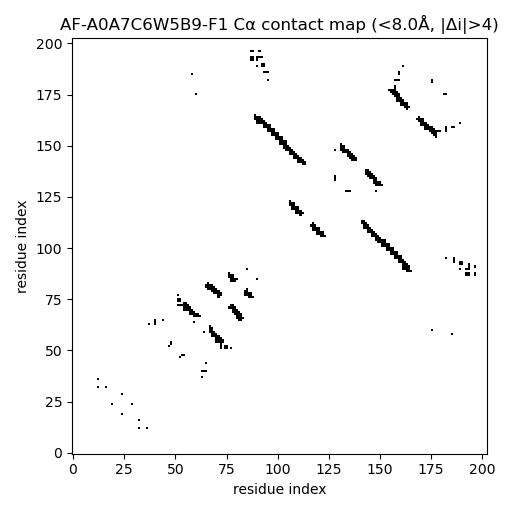ER A 1 166 ? 4.615 -15.089 -3.048 1.00 92.12 166 SER A O 1
ATOM 1264 N N . LEU A 1 167 ? 5.893 -16.481 -4.240 1.00 91.31 167 LEU A N 1
ATOM 1265 C CA . LEU A 1 167 ? 5.650 -17.621 -3.352 1.00 91.31 167 LEU A CA 1
ATOM 1266 C C . LEU A 1 167 ? 6.246 -17.422 -1.951 1.00 91.31 167 LEU A C 1
ATOM 1268 O O . LEU A 1 167 ? 5.764 -18.013 -0.990 1.00 91.31 167 LEU A O 1
ATOM 1272 N N . SER A 1 168 ? 7.292 -16.599 -1.821 1.00 93.31 168 SER A N 1
ATOM 1273 C CA . SER A 1 168 ? 7.936 -16.342 -0.529 1.00 93.31 168 SER A CA 1
ATOM 1274 C C . SER A 1 168 ? 7.240 -15.239 0.262 1.00 93.31 168 SER A C 1
ATOM 1276 O O . SER A 1 168 ? 7.157 -15.323 1.484 1.00 93.31 168 SER A O 1
ATOM 1278 N N . ASN A 1 169 ? 6.749 -14.200 -0.419 1.00 91.81 169 ASN A N 1
ATOM 1279 C CA . ASN A 1 169 ? 6.131 -13.036 0.210 1.00 91.81 169 ASN A CA 1
ATOM 1280 C C . ASN A 1 169 ? 4.900 -12.569 -0.590 1.00 91.81 169 ASN A C 1
ATOM 1282 O O . ASN A 1 169 ? 4.930 -11.481 -1.168 1.00 91.81 169 ASN A O 1
ATOM 1286 N N . PRO A 1 170 ? 3.814 -13.363 -0.622 1.00 94.19 170 PRO A N 1
ATOM 1287 C CA . PRO A 1 170 ? 2.665 -13.095 -1.489 1.00 94.19 170 PRO A CA 1
ATOM 1288 C C . PRO A 1 170 ? 1.788 -11.933 -1.015 1.00 94.19 170 PRO A C 1
ATOM 1290 O O . PRO A 1 170 ? 0.936 -11.467 -1.763 1.00 94.19 170 PRO A O 1
ATOM 1293 N N . ILE A 1 171 ? 1.940 -11.489 0.237 1.00 94.69 171 ILE A N 1
ATOM 1294 C CA . ILE A 1 171 ? 1.052 -10.499 0.849 1.00 94.69 171 ILE A CA 1
ATOM 1295 C C . ILE A 1 171 ? 1.868 -9.374 1.478 1.00 94.69 171 ILE A C 1
ATOM 1297 O O . ILE A 1 171 ? 2.689 -9.605 2.369 1.00 94.69 171 ILE A O 1
ATOM 1301 N N . LEU A 1 172 ? 1.569 -8.142 1.073 1.00 93.94 172 LEU A N 1
ATOM 1302 C CA . LEU A 1 172 ? 2.033 -6.920 1.716 1.00 93.94 172 LEU A CA 1
ATOM 1303 C C . LEU A 1 172 ? 0.861 -6.234 2.422 1.00 93.94 172 LEU A C 1
ATOM 1305 O O . LEU A 1 172 ? -0.211 -6.075 1.846 1.00 93.94 172 LEU A O 1
ATOM 1309 N N . ARG A 1 173 ? 1.070 -5.820 3.674 1.00 94.56 173 ARG A N 1
ATOM 1310 C CA . ARG A 1 173 ? 0.068 -5.106 4.474 1.00 94.56 173 ARG A CA 1
ATOM 1311 C C . ARG A 1 173 ? 0.533 -3.691 4.763 1.00 94.56 173 ARG A C 1
ATOM 1313 O O . ARG A 1 173 ? 1.661 -3.502 5.217 1.00 94.56 173 ARG A O 1
ATOM 1320 N N . ILE A 1 174 ? -0.347 -2.727 4.527 1.00 93.44 174 ILE A N 1
ATOM 1321 C CA . ILE A 1 174 ? -0.106 -1.308 4.771 1.00 93.44 174 ILE A CA 1
ATOM 1322 C C . ILE A 1 174 ? -1.203 -0.790 5.692 1.00 93.44 174 ILE A C 1
ATOM 1324 O O . ILE A 1 174 ? -2.367 -0.721 5.311 1.00 93.44 174 ILE A O 1
ATOM 1328 N N . HIS A 1 175 ? -0.827 -0.429 6.912 1.00 92.62 175 HIS A N 1
ATOM 1329 C CA . HIS A 1 175 ? -1.747 0.126 7.894 1.00 92.62 175 HIS A CA 1
ATOM 1330 C C . HIS A 1 175 ? -1.819 1.648 7.745 1.00 92.62 175 HIS A C 1
ATOM 1332 O O . HIS A 1 175 ? -0.791 2.320 7.841 1.00 92.62 175 HIS A O 1
ATOM 1338 N N . VAL A 1 176 ? -3.021 2.182 7.523 1.00 91.00 176 VAL A N 1
ATOM 1339 C CA . VAL A 1 176 ? -3.263 3.630 7.356 1.00 91.00 176 VAL A CA 1
ATOM 1340 C C . VAL A 1 176 ? -4.142 4.217 8.462 1.00 91.00 176 VAL A C 1
ATOM 1342 O O . VAL A 1 176 ? -4.323 5.432 8.539 1.00 91.00 176 VAL A O 1
ATOM 1345 N N . GLY A 1 177 ? -4.638 3.383 9.377 1.00 89.75 177 GLY A N 1
ATOM 1346 C CA . GLY A 1 177 ? -5.421 3.836 10.516 1.00 89.75 177 GLY A CA 1
ATOM 1347 C C . GLY A 1 177 ? -6.778 4.379 10.079 1.00 89.75 177 GLY A C 1
ATOM 1348 O O . GLY A 1 177 ? -7.506 3.744 9.331 1.00 89.75 177 GLY A O 1
ATOM 1349 N N . ARG A 1 178 ? -7.133 5.581 10.534 1.00 90.19 178 ARG A N 1
ATOM 1350 C CA . ARG A 1 178 ? -8.458 6.185 10.294 1.00 90.19 178 ARG A CA 1
ATOM 1351 C C . ARG A 1 178 ? -8.576 6.976 8.987 1.00 90.19 178 ARG A C 1
ATOM 1353 O O . ARG A 1 178 ? -9.621 7.568 8.739 1.00 90.19 178 ARG A O 1
ATOM 1360 N N . ASP A 1 179 ? -7.513 7.041 8.191 1.00 91.00 179 ASP A N 1
ATOM 1361 C CA . ASP A 1 179 ? -7.474 7.874 6.989 1.00 91.00 179 ASP A CA 1
ATOM 1362 C C . ASP A 1 179 ? -8.095 7.150 5.786 1.00 91.00 179 ASP A C 1
ATOM 1364 O O . ASP A 1 179 ? -7.421 6.453 5.025 1.00 91.00 179 ASP A O 1
ATOM 1368 N N . GLU A 1 180 ? -9.410 7.304 5.635 1.00 91.44 180 GLU A N 1
ATOM 1369 C CA . GLU A 1 180 ? -10.173 6.721 4.528 1.00 91.44 180 GLU 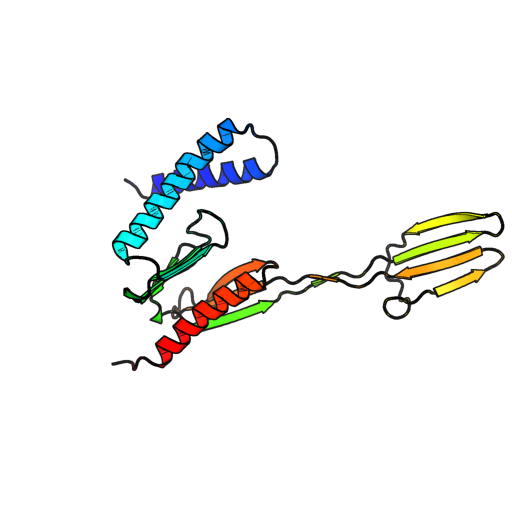A CA 1
ATOM 1370 C C . GLU A 1 180 ? -9.732 7.265 3.162 1.00 91.44 180 GLU A C 1
ATOM 1372 O O . GLU A 1 180 ? -9.696 6.530 2.173 1.00 91.44 180 GLU A O 1
ATOM 1377 N N . VAL A 1 181 ? -9.382 8.552 3.091 1.00 94.38 181 VAL A N 1
ATOM 1378 C CA . VAL A 1 181 ? -8.984 9.196 1.833 1.00 94.38 181 VAL A CA 1
ATOM 1379 C C . VAL A 1 181 ? -7.674 8.590 1.348 1.00 94.38 181 VAL A C 1
ATOM 1381 O O . VAL A 1 181 ? -7.584 8.169 0.193 1.00 94.38 181 VAL A O 1
ATOM 1384 N N . LEU A 1 182 ? -6.693 8.466 2.245 1.00 94.44 182 LEU A N 1
ATOM 1385 C CA . LEU A 1 182 ? -5.424 7.810 1.954 1.00 94.44 182 LEU A CA 1
ATOM 1386 C C . LEU A 1 182 ? -5.624 6.332 1.593 1.00 94.44 182 LEU A C 1
ATOM 1388 O O . LEU A 1 182 ? -5.027 5.850 0.629 1.00 94.44 182 LEU A O 1
ATOM 1392 N N . ALA A 1 183 ? -6.483 5.616 2.326 1.00 94.19 183 ALA A N 1
ATOM 1393 C CA . ALA A 1 183 ? -6.795 4.217 2.040 1.00 94.19 183 ALA A CA 1
ATOM 1394 C C . ALA A 1 183 ? -7.327 4.037 0.611 1.00 94.19 183 ALA A C 1
ATOM 1396 O O . ALA A 1 183 ? -6.806 3.228 -0.163 1.00 94.19 183 ALA A O 1
ATOM 1397 N N . ASN A 1 184 ? -8.324 4.840 0.240 1.00 94.00 184 ASN A N 1
ATOM 1398 C CA . ASN A 1 184 ? -8.942 4.802 -1.079 1.00 94.00 184 ASN A CA 1
ATOM 1399 C C . ASN A 1 184 ? -7.990 5.256 -2.190 1.00 94.00 184 ASN A C 1
ATOM 1401 O O . ASN A 1 184 ? -8.025 4.695 -3.286 1.00 94.00 184 ASN A O 1
ATOM 1405 N N . GLU A 1 185 ? -7.107 6.222 -1.927 1.00 97.31 185 GLU A N 1
ATOM 1406 C CA . GLU A 1 185 ? -6.097 6.647 -2.897 1.00 97.31 185 GLU A CA 1
ATOM 1407 C C . GLU A 1 185 ? -5.122 5.506 -3.232 1.00 97.31 185 GLU A C 1
ATOM 1409 O O . GLU A 1 185 ? -4.848 5.246 -4.409 1.00 97.31 185 GLU A O 1
ATOM 1414 N N . ILE A 1 186 ? -4.646 4.781 -2.213 1.00 96.94 186 ILE A N 1
ATOM 1415 C CA . ILE A 1 186 ? -3.760 3.624 -2.396 1.00 96.94 186 ILE A CA 1
ATOM 1416 C C . ILE A 1 186 ? -4.487 2.516 -3.165 1.00 96.94 186 ILE A C 1
ATOM 1418 O O . ILE A 1 186 ? -3.949 1.994 -4.144 1.00 96.94 186 ILE A O 1
ATOM 1422 N N . VAL A 1 187 ? -5.720 2.185 -2.772 1.00 96.25 187 VAL A N 1
ATOM 1423 C CA . VAL A 1 187 ? -6.544 1.178 -3.461 1.00 96.25 187 VAL A CA 1
ATOM 1424 C C . VAL A 1 187 ? -6.776 1.566 -4.923 1.00 96.25 187 VAL A C 1
ATOM 1426 O O . VAL A 1 187 ? -6.635 0.730 -5.817 1.00 96.25 187 VAL A O 1
ATOM 1429 N N . GLY A 1 188 ? -7.073 2.839 -5.193 1.00 96.69 188 GLY A N 1
ATOM 1430 C CA . GLY A 1 188 ? -7.252 3.367 -6.543 1.00 96.69 188 GLY A CA 1
ATOM 1431 C C . GLY A 1 188 ? -6.006 3.187 -7.410 1.00 96.69 188 GLY A C 1
ATOM 1432 O O . GLY A 1 188 ? -6.104 2.671 -8.525 1.00 96.69 188 GLY A O 1
ATOM 1433 N N . LEU A 1 189 ? -4.828 3.540 -6.884 1.00 97.38 189 LEU A N 1
ATOM 1434 C CA . LEU A 1 189 ? -3.551 3.336 -7.573 1.00 97.38 189 LEU A CA 1
ATOM 1435 C C . LEU A 1 189 ? -3.314 1.853 -7.902 1.00 97.38 189 LEU A C 1
ATOM 1437 O O . LEU A 1 189 ? -3.000 1.519 -9.047 1.00 97.38 189 LEU A O 1
ATOM 1441 N N . MET A 1 190 ? -3.500 0.962 -6.925 1.00 96.88 190 MET A N 1
ATOM 1442 C CA . MET A 1 190 ? -3.287 -0.477 -7.117 1.00 96.88 190 MET A CA 1
ATOM 1443 C C . MET A 1 190 ? -4.272 -1.071 -8.131 1.00 96.88 190 MET A C 1
ATOM 1445 O O . MET A 1 190 ? -3.873 -1.855 -8.991 1.00 96.88 190 MET A O 1
ATOM 1449 N N . ASN A 1 191 ? -5.538 -0.648 -8.108 1.00 94.88 191 ASN A N 1
ATOM 1450 C CA . ASN A 1 191 ? -6.548 -1.096 -9.069 1.00 94.88 191 ASN A CA 1
ATOM 1451 C C . ASN A 1 191 ? -6.201 -0.706 -10.511 1.00 94.88 191 ASN A C 1
ATOM 1453 O O . ASN A 1 191 ? -6.411 -1.504 -11.427 1.00 94.88 191 ASN A O 1
ATOM 1457 N N . VAL A 1 192 ? -5.641 0.490 -10.731 1.00 95.94 192 VAL A N 1
ATOM 1458 C CA . VAL A 1 192 ? -5.162 0.902 -12.061 1.00 95.94 192 VAL A CA 1
ATOM 1459 C C . VAL A 1 192 ? -4.046 -0.023 -12.545 1.00 95.94 192 VAL A C 1
ATOM 1461 O O . VAL A 1 192 ? -4.090 -0.464 -13.694 1.00 95.94 192 VAL A O 1
ATOM 1464 N N . ILE A 1 193 ? -3.084 -0.350 -11.678 1.00 95.19 193 ILE A N 1
ATOM 1465 C CA . ILE A 1 193 ? -1.974 -1.258 -11.999 1.00 95.19 193 ILE A CA 1
ATOM 1466 C C . ILE A 1 193 ? -2.508 -2.648 -12.364 1.00 95.19 193 ILE A C 1
ATOM 1468 O O . ILE A 1 193 ? -2.279 -3.121 -13.477 1.00 95.19 193 ILE A O 1
ATOM 1472 N N . VAL A 1 194 ? -3.310 -3.258 -11.489 1.00 94.38 194 VAL A N 1
ATOM 1473 C CA . VAL A 1 194 ? -3.885 -4.596 -11.709 1.00 94.38 194 VAL A CA 1
ATOM 1474 C C . VAL A 1 194 ? -4.708 -4.645 -13.001 1.00 94.38 194 VAL A C 1
ATOM 1476 O O . VAL A 1 194 ? -4.625 -5.603 -13.769 1.00 94.38 194 VAL A O 1
ATOM 1479 N N . ASN A 1 195 ? -5.497 -3.606 -13.286 1.00 93.31 195 ASN A N 1
ATOM 1480 C CA . ASN A 1 195 ? -6.302 -3.548 -14.504 1.00 93.31 195 ASN A CA 1
ATOM 1481 C C . ASN A 1 195 ? -5.448 -3.427 -15.777 1.00 93.31 195 ASN A C 1
ATOM 1483 O O . ASN A 1 195 ? -5.812 -3.974 -16.816 1.00 93.31 195 ASN A O 1
ATOM 1487 N N . ARG A 1 196 ? -4.311 -2.725 -15.719 1.00 92.06 196 ARG A N 1
ATOM 1488 C CA . ARG A 1 196 ? -3.365 -2.641 -16.844 1.00 92.06 196 ARG A CA 1
ATOM 1489 C C . ARG A 1 196 ? -2.668 -3.975 -17.096 1.00 92.06 196 ARG A C 1
ATOM 1491 O O . ARG A 1 196 ? -2.532 -4.363 -18.255 1.00 92.06 196 ARG A O 1
ATOM 1498 N N . ASN A 1 197 ? -2.328 -4.708 -16.039 1.00 88.00 197 ASN A N 1
ATOM 1499 C CA . ASN A 1 197 ? -1.722 -6.037 -16.152 1.00 88.00 197 ASN A CA 1
ATOM 1500 C C . ASN A 1 197 ? -2.659 -7.012 -16.880 1.00 88.00 197 ASN A C 1
ATOM 1502 O O . ASN A 1 197 ? -2.230 -7.711 -17.787 1.00 88.00 197 ASN A O 1
ATOM 1506 N N . LYS A 1 198 ? -3.967 -6.978 -16.582 1.00 84.69 198 LYS A N 1
ATOM 1507 C CA . LYS A 1 198 ? -4.979 -7.804 -17.277 1.00 84.69 198 LYS A CA 1
ATOM 1508 C C . LYS A 1 198 ? -5.124 -7.496 -18.770 1.00 84.69 198 LYS A C 1
ATOM 1510 O O . LYS A 1 198 ? -5.549 -8.357 -19.531 1.00 84.69 198 LYS A O 1
ATOM 1515 N N . LYS A 1 199 ? -4.845 -6.257 -19.179 1.00 76.50 199 LYS A N 1
ATOM 1516 C CA . LYS A 1 199 ? -4.985 -5.796 -20.570 1.00 76.50 199 LYS A CA 1
ATOM 1517 C C . LYS A 1 199 ? -3.736 -6.029 -21.411 1.00 76.50 199 LYS A C 1
ATOM 1519 O O . LYS A 1 199 ? -3.798 -5.828 -22.618 1.00 76.50 199 LYS A O 1
ATOM 1524 N N . THR A 1 200 ? -2.623 -6.402 -20.790 1.00 64.00 200 THR A N 1
ATOM 1525 C CA . THR A 1 200 ? -1.378 -6.685 -21.501 1.00 64.00 200 THR A CA 1
ATOM 1526 C C . THR A 1 200 ? -1.350 -8.190 -21.773 1.00 64.00 200 THR A C 1
ATOM 1528 O O . THR A 1 200 ? -1.278 -8.951 -20.809 1.00 64.00 200 THR A O 1
ATOM 1531 N N . PRO A 1 201 ? -1.475 -8.652 -23.031 1.00 54.66 201 PRO A N 1
ATOM 1532 C CA . PRO A 1 201 ? -1.335 -10.070 -23.338 1.00 54.66 201 PRO A CA 1
ATOM 1533 C C . PRO A 1 201 ? 0.059 -10.536 -22.916 1.00 54.66 201 PRO A C 1
ATOM 1535 O O . PRO A 1 201 ? 1.038 -9.816 -23.119 1.00 54.66 201 PRO A O 1
ATOM 1538 N N . VAL A 1 202 ? 0.140 -11.717 -22.309 1.00 59.78 202 VAL A N 1
ATOM 1539 C CA . VAL A 1 202 ? 1.418 -12.404 -22.115 1.00 59.78 202 VAL A CA 1
ATOM 1540 C C . VAL A 1 202 ? 1.857 -12.864 -23.507 1.00 59.78 202 VAL A C 1
ATOM 1542 O O . VAL A 1 202 ? 1.204 -13.737 -24.078 1.00 59.78 202 VAL A O 1
ATOM 1545 N N . GLU A 1 203 ? 2.860 -12.197 -24.080 1.00 45.12 203 GLU A N 1
ATOM 1546 C CA . GLU A 1 203 ? 3.554 -12.654 -25.297 1.00 45.12 203 GLU A CA 1
ATOM 1547 C C . GLU A 1 203 ? 4.461 -13.852 -24.998 1.00 45.12 203 GLU A C 1
ATOM 1549 O O . GLU A 1 203 ? 5.109 -13.853 -23.923 1.00 45.12 203 GLU A O 1
#

Nearest PDB structures (foldseek):
  6onb-assembly2_C  TM=1.596E-01  e=1.683E-01  Caenorhabditis elegans
  8vus-assembly1_L  TM=1.968E-01  e=1.604E+00  Homo sapiens
  8t7f-assembly3_E  TM=2.013E-01  e=2.818E+00  Homo sapiens
  7s07-assembly1_Y  TM=2.049E-01  e=3.530E+00  Homo sapiens
  4c4b-assembly1_A  TM=2.125E-01  e=4.679E+00  Archaeoglobus fulgidus

Sequence (203 aa):
MNGKAMQESREKGLQQIKAIKNGTYKETEYKMVSRPYISVYSASRKVLIDKYGEPTKTISLKASDLEQEIIAFEASKRIWICGKDFSMNDIIGCSLEDNQKVIKGEVTSTTQTKNGNMVKRAVVGNILLGGAGAVIGGSTAGKTTITTQGDDTVQHDYTIVINVDSLSNPILRIHVGRDEVLANEIVGLMNVIVNRNKKTPVE

Secondary structure (DSSP, 8-state):
--HHHHHHHHHHHHHHHHHHTTS---HHHHHHHHHHHHHHHHHHHHHHHHHH-S-SEEEESSTT-GGGEEEEETTTTEEEETTEEEEGGGEEEEEEEE--EEEPPPEEEEEEETTS-EEEEE--S----STTT--EEEEETTEEEEEEEPPPEEE--EEEEEEES-SS--EEEEEEET-HHHHHHHHHHHHHHHHHHHHS---

Mean predicted aligned error: 15.08 Å

Radius of gyration: 26.77 Å; Cα contacts (8 Å, |Δi|>4): 300; chains: 1; bounding box: 70×41×75 Å

Foldseek 3Di:
DDVVVVVVVVVVLVVVVVVVVVPDDDPVVVVVSVVVLLVVLVVVVVVVCVVQNDFPDKAALDPSALLRIWTHRPNRQWIRDNNDIDRLLQFQDKDKDKPKDKAWFWKKKWKAFQVGDIDIDGDDDPDCADPAQHWDWDDDDRMTITIHTHHIDMFIWMKMWIAGNDPVDGIDIDTNGRPPVSRVVVNVVSVVSNVVSVVDDDD